Protein AF-A0A6P8V3B0-F1 (afdb_monomer)

Secondary structure (DSSP, 8-state):
--TTSTTTGGGGSS-SSTTTTHHHHHHHHHHHHTT---------------GGGHHHHH-S-HHHHHHHHHHTHHHH-----SS-PPPPHHHHHHHHHHHHHH---HHHHHHHHTS-HHHHHHHHHHHHHHIIIIIHHHH-----HHHHHHHHHHHHHHH--TTEEEE-----S--PPPTT-GGGTSEEEETTEEEE-EEE--TTSPPBTTEE-PPP-SS---HHHHHHHHHHHHHHHHHHHHHHHHHHH-GGGTS---S-HHHHHHHHHHHHHHHHHHHHTT----------------PPPPP--S--TTHHHHHHHHHHHHS---

Structure (mmCIF, N/CA/C/O backbone):
data_AF-A0A6P8V3B0-F1
#
_entry.id   AF-A0A6P8V3B0-F1
#
loop_
_atom_site.group_PDB
_atom_site.id
_atom_site.type_symbol
_atom_site.label_atom_id
_atom_site.label_alt_id
_atom_site.label_comp_id
_atom_site.label_asym_id
_atom_site.label_entity_id
_atom_site.label_seq_id
_atom_site.pdbx_PDB_ins_code
_atom_site.Cartn_x
_atom_site.Cartn_y
_atom_site.Cartn_z
_atom_site.occupancy
_atom_site.B_iso_or_equiv
_atom_site.auth_seq_id
_atom_site.auth_comp_id
_atom_site.auth_asym_id
_atom_site.auth_atom_id
_atom_site.pdbx_PDB_model_num
ATOM 1 N N . MET A 1 1 ? 4.784 -23.094 5.621 1.00 20.77 1 MET A N 1
ATOM 2 C CA . MET A 1 1 ? 5.936 -22.690 4.773 1.00 20.77 1 MET A CA 1
ATOM 3 C C . MET A 1 1 ? 5.490 -22.122 3.417 1.00 20.77 1 MET A C 1
ATOM 5 O O . MET A 1 1 ? 6.273 -22.098 2.476 1.00 20.77 1 MET A O 1
ATOM 9 N N . ALA A 1 2 ? 4.265 -21.593 3.332 1.00 19.84 2 ALA A N 1
ATOM 10 C CA . ALA A 1 2 ? 3.741 -20.847 2.180 1.00 19.84 2 ALA A CA 1
ATOM 11 C C . ALA A 1 2 ? 3.648 -19.332 2.499 1.00 19.84 2 ALA A C 1
ATOM 13 O O . ALA A 1 2 ? 3.030 -18.554 1.784 1.00 19.84 2 ALA A O 1
ATOM 14 N N . ASP A 1 3 ? 4.301 -18.902 3.584 1.00 21.23 3 ASP A N 1
ATOM 15 C CA . ASP A 1 3 ? 3.831 -17.808 4.445 1.00 21.23 3 ASP A CA 1
ATOM 16 C C . ASP A 1 3 ? 4.497 -16.440 4.211 1.00 21.23 3 ASP A C 1
ATOM 18 O O . ASP A 1 3 ? 4.443 -15.569 5.077 1.00 21.23 3 ASP A O 1
ATOM 22 N N . CYS A 1 4 ? 5.126 -16.216 3.055 1.00 22.64 4 CYS A N 1
ATOM 23 C CA . CYS A 1 4 ? 5.723 -14.909 2.726 1.00 22.64 4 CYS A CA 1
ATOM 24 C C . CYS A 1 4 ? 5.443 -14.421 1.296 1.00 22.64 4 CYS A C 1
ATOM 26 O O . CYS A 1 4 ? 5.689 -13.252 1.005 1.00 22.64 4 CYS A O 1
ATOM 28 N N . VAL A 1 5 ? 4.928 -15.276 0.407 1.00 24.30 5 VAL A N 1
ATOM 29 C CA . VAL A 1 5 ? 4.826 -14.967 -1.033 1.00 24.30 5 VAL A CA 1
ATOM 30 C C . VAL A 1 5 ? 3.534 -14.207 -1.372 1.00 24.30 5 VAL A C 1
ATOM 32 O O . VAL A 1 5 ? 3.525 -13.388 -2.286 1.00 24.30 5 VAL A O 1
ATOM 35 N N . GLU A 1 6 ? 2.467 -14.359 -0.583 1.00 26.34 6 GLU A N 1
ATOM 36 C CA . GLU A 1 6 ? 1.188 -13.674 -0.842 1.00 26.34 6 GLU A CA 1
ATOM 37 C C . GLU A 1 6 ? 1.162 -12.208 -0.382 1.00 26.34 6 GLU A C 1
ATOM 39 O O . GLU A 1 6 ? 0.469 -11.379 -0.969 1.00 26.34 6 GLU A O 1
ATOM 44 N N . ALA A 1 7 ? 1.979 -11.837 0.610 1.00 27.47 7 ALA A N 1
ATOM 45 C CA . ALA A 1 7 ? 2.012 -10.471 1.139 1.00 27.47 7 ALA A CA 1
ATOM 46 C C . ALA A 1 7 ? 2.677 -9.457 0.188 1.00 27.47 7 ALA A C 1
ATOM 48 O O . ALA A 1 7 ? 2.525 -8.248 0.375 1.00 27.47 7 ALA A O 1
ATOM 49 N N . LEU A 1 8 ? 3.401 -9.928 -0.834 1.00 33.81 8 LEU A N 1
ATOM 50 C CA . LEU A 1 8 ? 4.156 -9.073 -1.748 1.00 33.81 8 LEU A CA 1
ATOM 51 C C . LEU A 1 8 ? 3.459 -8.784 -3.078 1.00 33.81 8 LEU A C 1
ATOM 53 O O . LEU A 1 8 ? 3.738 -7.748 -3.682 1.00 33.81 8 LEU A O 1
ATOM 57 N N . LEU A 1 9 ? 2.479 -9.601 -3.484 1.00 35.12 9 LEU A N 1
ATOM 58 C CA . LEU A 1 9 ? 1.609 -9.247 -4.614 1.00 35.12 9 LEU A CA 1
ATOM 59 C C . LEU A 1 9 ? 0.643 -8.096 -4.287 1.00 35.12 9 LEU A C 1
ATOM 61 O O . LEU A 1 9 ? 0.068 -7.494 -5.191 1.00 35.12 9 LEU A O 1
ATOM 65 N N . VAL A 1 10 ? 0.543 -7.713 -3.010 1.00 38.91 10 VAL A N 1
ATOM 66 C CA . VAL A 1 10 ? -0.231 -6.554 -2.539 1.00 38.91 10 VAL A CA 1
ATOM 67 C C . VAL A 1 10 ? 0.231 -5.240 -3.192 1.00 38.91 10 VAL A C 1
ATOM 69 O O . VAL A 1 10 ? -0.544 -4.294 -3.255 1.00 38.91 10 VAL A O 1
ATOM 72 N N . LEU A 1 11 ? 1.448 -5.158 -3.742 1.00 42.34 11 LEU A N 1
ATOM 73 C CA . LEU A 1 11 ? 1.967 -3.937 -4.381 1.00 42.34 11 LEU A CA 1
ATOM 74 C C . LEU A 1 11 ? 1.469 -3.679 -5.803 1.00 42.34 11 LEU A C 1
ATOM 76 O O . LEU A 1 11 ? 1.500 -2.537 -6.255 1.00 42.34 11 LEU A O 1
ATOM 80 N N . VAL A 1 12 ? 0.942 -4.703 -6.470 1.00 39.75 12 VAL A N 1
ATOM 81 C CA . VAL A 1 12 ? 0.333 -4.573 -7.800 1.00 39.75 12 VAL A CA 1
ATOM 82 C C . VAL A 1 12 ? -1.074 -3.951 -7.701 1.00 39.75 12 VAL A C 1
ATOM 84 O O . VAL A 1 12 ? -1.591 -3.417 -8.671 1.00 39.75 12 VAL A O 1
ATOM 87 N N . LEU A 1 13 ? -1.679 -3.919 -6.509 1.00 37.41 13 LEU A N 1
ATOM 88 C CA . LEU A 1 13 ? -3.113 -3.657 -6.327 1.00 37.41 13 LEU A CA 1
ATOM 89 C C . LEU A 1 13 ? -3.478 -2.320 -5.675 1.00 37.41 13 LEU A C 1
ATOM 91 O O . LEU A 1 13 ? -4.656 -2.054 -5.441 1.00 37.41 13 LEU A O 1
ATOM 95 N N . LEU A 1 14 ? -2.502 -1.469 -5.355 1.00 38.22 14 LEU A N 1
ATOM 96 C CA . LEU A 1 14 ? -2.733 -0.342 -4.441 1.00 38.22 14 LEU A CA 1
ATOM 97 C C . LEU A 1 14 ? -3.379 0.917 -5.031 1.00 38.22 14 LEU A C 1
ATOM 99 O O . LEU A 1 14 ? -3.665 1.826 -4.261 1.00 38.22 14 LEU A O 1
ATOM 103 N N . CYS A 1 15 ? -3.671 1.022 -6.327 1.00 38.56 15 CYS A N 1
ATOM 104 C CA . CYS A 1 15 ? -4.213 2.282 -6.853 1.00 38.56 15 CYS A CA 1
ATOM 105 C C . CYS A 1 15 ? -5.357 2.058 -7.841 1.00 38.56 15 CYS A C 1
ATOM 107 O O . CYS A 1 15 ? -5.199 2.272 -9.037 1.00 38.56 15 CYS A O 1
ATOM 109 N N . ARG A 1 16 ? -6.544 1.695 -7.336 1.00 39.34 16 ARG A N 1
ATOM 110 C CA . ARG A 1 16 ? -7.775 1.680 -8.145 1.00 39.34 16 ARG A CA 1
ATOM 111 C C . ARG A 1 16 ? -8.170 3.083 -8.651 1.00 39.34 16 ARG A C 1
ATOM 113 O O . ARG A 1 16 ? -8.865 3.149 -9.650 1.00 39.34 16 ARG A O 1
ATOM 120 N N . ASN A 1 17 ? -7.702 4.172 -8.012 1.00 37.03 17 ASN A N 1
ATOM 121 C CA . ASN A 1 17 ? -8.125 5.554 -8.323 1.00 37.03 17 ASN A CA 1
ATOM 122 C C . ASN A 1 17 ? -7.027 6.647 -8.340 1.00 37.03 17 ASN A C 1
ATOM 124 O O . ASN A 1 17 ? -7.319 7.781 -8.699 1.00 37.03 17 ASN A O 1
ATOM 128 N N . GLU A 1 18 ? -5.766 6.379 -7.988 1.00 42.62 18 GLU A N 1
ATOM 129 C CA . GLU A 1 18 ? -4.762 7.464 -7.814 1.00 42.62 18 GLU A CA 1
ATOM 130 C C . GLU A 1 18 ? -3.973 7.831 -9.081 1.00 42.62 18 GLU A C 1
ATOM 132 O O . GLU A 1 18 ? -3.020 8.615 -9.067 1.00 42.62 18 GLU A O 1
ATOM 137 N N . MET A 1 19 ? -4.360 7.241 -10.197 1.00 38.69 19 MET A N 1
ATOM 138 C CA . MET A 1 19 ? -3.588 7.259 -11.424 1.00 38.69 19 MET A CA 1
ATOM 139 C C . MET A 1 19 ? -3.850 8.514 -12.287 1.00 38.69 19 MET A C 1
ATOM 141 O O . MET A 1 19 ? -2.956 8.957 -13.010 1.00 38.69 19 MET A O 1
ATOM 145 N N . GLU A 1 20 ? -5.007 9.173 -12.150 1.00 34.25 20 GLU A N 1
ATOM 146 C CA . GLU A 1 20 ? -5.391 10.309 -13.010 1.00 34.25 20 GLU A CA 1
ATOM 147 C C . GLU A 1 20 ? -4.941 11.704 -12.510 1.00 34.25 20 GLU A C 1
ATOM 149 O O . GLU A 1 20 ? -4.714 12.602 -13.329 1.00 34.25 20 GLU A O 1
ATOM 154 N N . GLU A 1 21 ? -4.733 11.912 -11.201 1.00 33.03 21 GLU A N 1
ATOM 155 C CA . GLU A 1 21 ? -4.396 13.243 -10.644 1.00 33.03 21 GLU A CA 1
ATOM 156 C C . GLU A 1 21 ? -2.895 13.472 -10.379 1.00 33.03 21 GLU A C 1
ATOM 158 O O . GLU A 1 21 ? -2.398 14.598 -10.493 1.00 33.03 21 GLU A O 1
ATOM 163 N N . MET A 1 22 ? -2.121 12.420 -10.102 1.00 33.19 22 MET A N 1
ATOM 164 C CA . MET A 1 22 ? -0.739 12.557 -9.609 1.00 33.19 22 MET A CA 1
ATOM 165 C C . MET A 1 22 ? 0.276 12.995 -10.677 1.00 33.19 22 MET A C 1
ATOM 167 O O . MET A 1 22 ? 1.366 13.476 -10.355 1.00 33.19 22 MET A O 1
ATOM 171 N N . GLY A 1 23 ? -0.075 12.884 -11.963 1.00 30.48 23 GLY A N 1
ATOM 172 C CA . GLY A 1 23 ? 0.797 13.290 -13.067 1.00 30.48 23 GLY A CA 1
ATOM 173 C C . GLY A 1 23 ? 1.006 14.796 -13.213 1.00 30.48 23 GLY A C 1
ATOM 174 O O . GLY A 1 23 ? 2.091 15.222 -13.606 1.00 30.48 23 GLY A O 1
ATOM 175 N N . ARG A 1 24 ? 0.006 15.609 -12.853 1.00 32.56 24 ARG A N 1
ATOM 176 C CA . ARG A 1 24 ? 0.051 17.067 -13.056 1.00 32.56 24 ARG A CA 1
ATOM 177 C C . ARG A 1 24 ? 0.776 17.803 -11.928 1.00 32.56 24 ARG A C 1
ATOM 179 O O . ARG A 1 24 ? 1.504 18.756 -12.193 1.00 32.56 24 ARG A O 1
ATOM 186 N N . LEU A 1 25 ? 0.640 17.323 -10.690 1.00 29.39 25 LEU A N 1
ATOM 187 C CA . LEU A 1 25 ? 1.270 17.925 -9.509 1.00 29.39 25 LEU A CA 1
ATOM 188 C C . LEU A 1 25 ? 2.783 17.665 -9.441 1.00 29.39 25 LEU A C 1
ATOM 190 O O . LEU A 1 25 ? 3.537 18.553 -9.046 1.00 29.39 25 LEU A O 1
ATOM 194 N N . TYR A 1 26 ? 3.257 16.495 -9.881 1.00 33.03 26 TYR A N 1
ATOM 195 C CA . TYR A 1 26 ? 4.683 16.156 -9.808 1.00 33.03 26 TYR A CA 1
ATOM 196 C C . TYR A 1 26 ? 5.550 16.993 -10.762 1.00 33.03 26 TYR A C 1
ATOM 198 O O . TYR A 1 26 ? 6.590 17.489 -10.344 1.00 33.03 26 TYR A O 1
ATOM 206 N N . TYR A 1 27 ? 5.116 17.252 -12.003 1.00 30.36 27 TYR A N 1
ATOM 207 C CA . TYR A 1 27 ? 5.906 18.070 -12.942 1.00 30.36 27 TYR A CA 1
ATOM 208 C C . TYR A 1 27 ? 6.032 19.537 -12.480 1.00 30.36 27 TYR A C 1
ATOM 210 O O . TYR A 1 27 ? 7.060 20.187 -12.691 1.00 30.36 27 TYR A O 1
ATOM 218 N N . GLN A 1 28 ? 5.013 20.041 -11.774 1.00 29.50 28 GLN A N 1
ATOM 219 C CA . GLN A 1 28 ? 4.997 21.390 -11.201 1.00 29.50 28 GLN A CA 1
ATOM 220 C C . GLN A 1 28 ? 5.818 21.508 -9.904 1.00 29.50 28 GLN A C 1
ATOM 222 O O . GLN A 1 28 ? 6.394 22.564 -9.643 1.00 29.50 28 GLN A O 1
ATOM 227 N N . LEU A 1 29 ? 5.907 20.440 -9.101 1.00 27.95 29 LEU A N 1
ATOM 228 C CA . LEU A 1 29 ? 6.667 20.424 -7.845 1.00 27.95 29 LEU A CA 1
ATOM 229 C C . LEU A 1 29 ? 8.149 20.069 -8.056 1.00 27.95 29 LEU A C 1
ATOM 231 O O . LEU A 1 29 ? 9.019 20.715 -7.472 1.00 27.95 29 LEU A O 1
ATOM 235 N N . TYR A 1 30 ? 8.464 19.110 -8.931 1.00 28.14 30 TYR A N 1
ATOM 236 C CA . TYR A 1 30 ? 9.839 18.644 -9.158 1.00 28.14 30 TYR A CA 1
ATOM 237 C C . TYR A 1 30 ? 10.726 19.720 -9.807 1.00 28.14 30 TYR A C 1
ATOM 239 O O . TYR A 1 30 ? 11.889 19.870 -9.443 1.00 28.14 30 TYR A O 1
ATOM 247 N N . SER A 1 31 ? 10.148 20.564 -10.670 1.00 27.67 31 SER A N 1
ATOM 248 C CA . SER A 1 31 ? 10.848 21.701 -11.291 1.00 27.67 31 SER A CA 1
ATOM 249 C C . SER A 1 31 ? 11.225 22.814 -10.295 1.00 27.67 31 SER A C 1
ATOM 251 O O . SER A 1 31 ? 12.051 23.666 -10.611 1.00 27.67 31 SER A O 1
ATOM 253 N N . ARG A 1 32 ? 10.635 22.831 -9.088 1.00 29.00 32 ARG A N 1
ATOM 254 C CA . ARG A 1 32 ? 10.811 23.906 -8.091 1.00 29.00 32 ARG A CA 1
ATOM 255 C C . ARG A 1 32 ? 11.733 23.530 -6.924 1.00 29.00 32 ARG A C 1
ATOM 257 O O . ARG A 1 32 ? 12.305 24.424 -6.308 1.00 29.00 32 ARG A O 1
ATOM 264 N N . TYR A 1 33 ? 11.898 22.237 -6.625 1.00 27.09 33 TYR A N 1
ATOM 265 C CA . TYR A 1 33 ? 12.615 21.755 -5.430 1.00 27.09 33 TYR A CA 1
ATOM 266 C C . TYR A 1 33 ? 14.122 21.502 -5.618 1.00 27.09 33 TYR A C 1
ATOM 268 O O . TYR A 1 33 ? 14.843 21.428 -4.628 1.00 27.09 33 TYR A O 1
ATOM 276 N N . MET A 1 34 ? 14.632 21.448 -6.852 1.00 26.92 34 MET A N 1
ATOM 277 C CA . MET A 1 34 ? 16.069 21.254 -7.126 1.00 26.92 34 MET A CA 1
ATOM 278 C C . MET A 1 34 ? 16.941 22.509 -6.910 1.00 26.92 34 MET A C 1
ATOM 280 O O . MET A 1 34 ? 18.143 22.450 -7.144 1.00 26.92 34 MET A O 1
ATOM 284 N N . LEU A 1 35 ? 16.381 23.645 -6.465 1.00 27.28 35 LEU A N 1
ATOM 285 C CA . LEU A 1 35 ? 17.122 24.915 -6.428 1.00 27.28 35 LEU A CA 1
ATOM 286 C C . LEU A 1 35 ? 17.457 25.502 -5.059 1.00 27.28 35 LEU A C 1
ATOM 288 O O . LEU A 1 35 ? 18.191 26.478 -5.048 1.00 27.28 35 LEU A O 1
ATOM 292 N N . ASN A 1 36 ? 17.018 24.963 -3.917 1.00 23.81 36 ASN A N 1
ATOM 293 C CA . ASN A 1 36 ? 17.474 25.501 -2.625 1.00 23.81 36 ASN A CA 1
ATOM 294 C C . ASN A 1 36 ? 17.387 24.478 -1.487 1.00 23.81 36 ASN A C 1
ATOM 296 O O . ASN A 1 36 ? 16.348 24.309 -0.852 1.00 23.81 36 ASN A O 1
ATOM 300 N N . SER A 1 37 ? 18.516 23.834 -1.179 1.00 26.44 37 SER A N 1
ATOM 301 C CA . SER A 1 37 ? 18.705 23.141 0.096 1.00 26.44 37 SER A CA 1
ATOM 302 C C . SER A 1 37 ? 19.000 24.165 1.196 1.00 26.44 37 SER A C 1
ATOM 304 O O . SER A 1 37 ? 19.961 24.923 1.047 1.00 26.44 37 SER A O 1
ATOM 306 N N . LYS A 1 38 ? 18.212 24.160 2.281 1.00 28.73 38 LYS A N 1
ATOM 307 C CA . LYS A 1 38 ? 18.578 24.474 3.685 1.00 28.73 38 LYS A CA 1
ATOM 308 C C . LYS A 1 38 ? 17.316 24.857 4.473 1.00 28.73 38 LYS A C 1
ATOM 310 O O . LYS A 1 38 ? 16.741 25.899 4.190 1.00 28.73 38 LYS A O 1
ATOM 315 N N . LEU A 1 39 ? 16.946 24.073 5.495 1.00 25.66 39 LEU A N 1
ATOM 316 C CA . LEU A 1 39 ? 16.802 24.514 6.901 1.00 25.66 39 LEU A CA 1
ATOM 317 C C . LEU A 1 39 ? 16.048 23.498 7.778 1.00 25.66 39 LEU A C 1
ATOM 319 O O . LEU A 1 39 ? 15.174 22.769 7.327 1.00 25.66 39 LEU A O 1
ATOM 323 N N . LEU A 1 40 ? 16.466 23.488 9.044 1.00 24.72 40 LEU A N 1
ATOM 324 C CA . LEU A 1 40 ? 16.205 22.535 10.120 1.00 24.72 40 LEU A CA 1
ATOM 325 C C . LEU A 1 40 ? 14.978 22.913 10.982 1.00 24.72 40 LEU A C 1
ATOM 327 O O . LEU A 1 40 ? 14.785 24.084 11.291 1.00 24.72 40 LEU A O 1
ATOM 331 N N . TYR A 1 41 ? 14.238 21.886 11.420 1.00 23.61 41 TYR A N 1
ATOM 332 C CA . TYR A 1 41 ? 13.655 21.616 12.753 1.00 23.61 41 TYR A CA 1
ATOM 333 C C . TYR A 1 41 ? 13.195 22.764 13.689 1.00 23.61 41 TYR A C 1
ATOM 335 O O . TYR A 1 41 ? 13.985 23.616 14.091 1.00 23.61 41 TYR A O 1
ATOM 343 N N . ASN A 1 42 ? 11.969 22.657 14.243 1.00 24.73 42 ASN A N 1
ATOM 344 C CA . ASN A 1 42 ? 11.635 23.200 15.578 1.00 24.73 42 ASN A CA 1
ATOM 345 C C . ASN A 1 42 ? 10.396 22.518 16.225 1.00 24.73 42 ASN A C 1
ATOM 347 O O . ASN A 1 42 ? 9.338 22.461 15.591 1.00 24.73 42 ASN A O 1
ATOM 351 N N . PRO A 1 43 ? 10.459 22.045 17.491 1.00 32.84 43 PRO A N 1
ATOM 352 C CA . PRO A 1 43 ? 9.354 21.388 18.176 1.00 32.84 43 PRO A CA 1
ATOM 353 C C . PRO A 1 43 ? 8.679 22.313 19.200 1.00 32.84 43 PRO A C 1
ATOM 355 O O . PRO A 1 43 ? 9.344 22.887 20.058 1.00 32.84 43 PRO A O 1
ATOM 358 N N . LYS A 1 44 ? 7.342 22.371 19.193 1.00 25.25 44 LYS A N 1
ATOM 359 C CA . LYS A 1 44 ? 6.480 22.613 20.372 1.00 25.25 44 LYS A CA 1
ATOM 360 C C . LYS A 1 44 ? 5.014 22.557 19.940 1.00 25.25 44 LYS A C 1
ATOM 362 O O . LYS A 1 44 ? 4.636 23.217 18.987 1.00 25.25 44 LYS A O 1
ATOM 367 N N . HIS A 1 45 ? 4.199 21.764 20.643 1.00 28.42 45 HIS A N 1
ATOM 368 C CA . HIS A 1 45 ? 2.929 22.192 21.258 1.00 28.42 45 HIS A CA 1
ATOM 369 C C . HIS A 1 45 ? 2.053 20.995 21.673 1.00 28.42 45 HIS A C 1
ATOM 371 O O . HIS A 1 45 ? 1.275 20.436 20.900 1.00 28.42 45 HIS A O 1
ATOM 377 N N . GLN A 1 46 ? 2.110 20.667 22.967 1.00 31.05 46 GLN A N 1
ATOM 378 C CA . GLN A 1 46 ? 1.009 20.029 23.691 1.00 31.05 46 GLN A CA 1
ATOM 379 C C . GLN A 1 46 ? -0.089 21.067 23.992 1.00 31.05 46 GLN A C 1
ATOM 381 O O . GLN A 1 46 ? 0.225 22.147 24.486 1.00 31.05 46 GLN A O 1
ATOM 386 N N . ARG A 1 47 ? -1.368 20.703 23.765 1.00 25.78 47 ARG A N 1
ATOM 387 C CA . ARG A 1 47 ? -2.541 20.850 24.680 1.00 25.78 47 ARG A CA 1
ATOM 388 C C . ARG A 1 47 ? -3.908 20.915 23.955 1.00 25.78 47 ARG A C 1
ATOM 390 O O . ARG A 1 47 ? -4.038 21.454 22.857 1.00 25.78 47 ARG A O 1
ATOM 397 N N . ARG A 1 48 ? -4.913 20.350 24.651 1.00 25.44 48 ARG A N 1
ATOM 398 C CA . ARG A 1 48 ? -6.398 20.454 24.590 1.00 25.44 48 ARG A CA 1
ATOM 399 C C . ARG A 1 48 ? -7.198 19.903 23.386 1.00 25.44 48 ARG A C 1
ATOM 401 O O . ARG A 1 48 ? -7.102 20.372 22.258 1.00 25.44 48 ARG A O 1
ATOM 408 N N . PHE A 1 49 ? -8.046 18.911 23.680 1.00 30.56 49 PHE A N 1
ATOM 409 C CA . PHE A 1 49 ? -8.851 18.098 22.759 1.00 30.56 49 PHE A CA 1
ATOM 410 C C . PHE A 1 49 ? -10.172 18.805 22.373 1.00 30.56 49 PHE A C 1
ATOM 412 O O . PHE A 1 49 ? -11.008 19.074 23.230 1.00 30.56 49 PHE A O 1
ATOM 419 N N . ARG A 1 50 ? -10.367 19.097 21.079 1.00 23.92 50 ARG A N 1
ATOM 420 C CA . ARG A 1 50 ? -11.646 19.515 20.466 1.00 23.92 50 ARG A CA 1
ATOM 421 C C . ARG A 1 50 ? -11.845 18.759 19.148 1.00 23.92 50 ARG A C 1
ATOM 423 O O . ARG A 1 50 ? -10.881 18.480 18.435 1.00 23.92 50 ARG A O 1
ATOM 430 N N . PHE A 1 51 ? -13.104 18.472 18.826 1.00 31.11 51 PHE A N 1
ATOM 431 C CA . PHE A 1 51 ? -13.597 17.604 17.743 1.00 31.11 51 PHE A CA 1
ATOM 432 C C . PHE A 1 51 ? -12.995 17.867 16.339 1.00 31.11 51 PHE A C 1
ATOM 434 O O . PHE A 1 51 ? -12.840 16.930 15.561 1.00 31.11 51 PHE A O 1
ATOM 441 N N . ARG A 1 52 ? -12.530 19.093 16.038 1.00 25.08 52 ARG A N 1
ATOM 442 C CA . ARG A 1 52 ? -11.806 19.439 14.789 1.00 25.08 52 ARG A CA 1
ATOM 443 C C . ARG A 1 52 ? -10.425 18.760 14.636 1.00 25.08 52 ARG A C 1
ATOM 445 O O . ARG A 1 52 ? -9.862 18.795 13.551 1.00 25.08 52 ARG A O 1
ATOM 452 N N . ARG A 1 53 ? -9.878 18.107 15.676 1.00 32.56 53 ARG A N 1
ATOM 453 C CA . ARG A 1 53 ? -8.586 17.378 15.633 1.00 32.56 53 ARG A CA 1
ATOM 454 C C . ARG A 1 53 ? -8.679 15.905 15.196 1.00 32.56 53 ARG A C 1
ATOM 456 O O . ARG A 1 53 ? -7.646 15.244 15.130 1.00 32.56 53 ARG A O 1
ATOM 463 N N . ARG A 1 54 ? -9.875 15.376 14.891 1.00 37.72 54 ARG A N 1
ATOM 464 C CA . ARG A 1 54 ? -10.070 13.947 14.557 1.00 37.72 54 ARG A CA 1
ATOM 465 C C . ARG A 1 54 ? -9.249 13.505 13.330 1.00 37.72 54 ARG A C 1
ATOM 467 O O . ARG A 1 54 ? -8.540 12.510 13.427 1.00 37.72 54 ARG A O 1
ATOM 474 N N . LYS A 1 55 ? -9.226 14.294 12.246 1.00 45.16 55 LYS A N 1
ATOM 475 C CA . LYS A 1 55 ? -8.435 13.961 11.043 1.00 45.16 55 LYS A CA 1
ATOM 476 C C . LYS A 1 55 ? -6.916 13.978 11.305 1.00 45.16 55 LYS A C 1
ATOM 478 O O . LYS A 1 55 ? -6.215 13.107 10.809 1.00 45.16 55 LYS A O 1
ATOM 483 N N . LYS A 1 56 ? -6.409 14.875 12.171 1.00 53.12 56 LYS A N 1
ATOM 484 C CA . LYS A 1 56 ? -4.960 14.976 12.467 1.00 53.12 56 LYS A CA 1
ATOM 485 C C . LYS A 1 56 ? -4.373 13.731 13.147 1.00 53.12 56 LYS A C 1
ATOM 487 O O . LYS A 1 56 ? -3.237 13.377 12.857 1.00 53.12 56 LYS A O 1
ATOM 492 N N . ASN A 1 57 ? -5.126 13.074 14.034 1.00 62.09 57 ASN A N 1
ATOM 493 C CA . ASN A 1 57 ? -4.582 11.974 14.845 1.00 62.09 57 ASN A CA 1
ATOM 494 C C . ASN A 1 57 ? -5.033 10.582 14.394 1.00 62.09 57 ASN A C 1
ATOM 496 O O . ASN A 1 57 ? -4.254 9.643 14.505 1.00 62.09 57 ASN A O 1
ATOM 500 N N . PHE A 1 58 ? -6.267 10.442 13.892 1.00 68.00 58 PHE A N 1
ATOM 501 C CA . PHE A 1 58 ? -6.758 9.161 13.367 1.00 68.00 58 PHE A CA 1
ATOM 502 C C . PHE A 1 58 ? -6.374 8.947 11.904 1.00 68.00 58 PHE A C 1
ATOM 504 O O . PHE A 1 58 ? -6.370 7.809 11.455 1.00 68.00 58 PHE A O 1
ATOM 511 N N . ARG A 1 59 ? -6.044 10.034 11.184 1.00 77.75 59 ARG A N 1
ATOM 512 C CA . ARG A 1 59 ? -5.597 10.025 9.781 1.00 77.75 59 ARG A CA 1
ATOM 513 C C . ARG A 1 59 ? -6.575 9.364 8.808 1.00 77.75 59 ARG A C 1
ATOM 515 O O . ARG A 1 59 ? -6.192 8.986 7.710 1.00 77.75 59 ARG A O 1
ATOM 522 N N . VAL A 1 60 ? -7.834 9.307 9.235 1.00 84.75 60 VAL A N 1
ATOM 523 C CA . VAL A 1 60 ? -9.003 8.912 8.459 1.00 84.75 60 VAL A CA 1
ATOM 524 C C . VAL A 1 60 ? -10.109 9.954 8.641 1.00 84.75 60 VAL A C 1
ATOM 526 O O . VAL A 1 60 ? -10.220 10.591 9.702 1.00 84.75 60 VAL A O 1
ATOM 529 N N . SER A 1 61 ? -10.940 10.134 7.622 1.00 87.06 61 SER A N 1
ATOM 530 C CA . SER A 1 61 ? -12.137 10.965 7.651 1.00 87.06 61 SER A CA 1
ATOM 531 C C . SER A 1 61 ? -13.192 10.363 8.582 1.00 87.06 61 SER A C 1
ATOM 533 O O . SER A 1 61 ? -13.147 9.190 8.958 1.00 87.06 61 SER A O 1
ATOM 535 N N . ARG A 1 62 ? -14.189 11.170 8.962 1.00 84.81 62 ARG A N 1
ATOM 536 C CA . ARG A 1 62 ? -15.326 10.663 9.741 1.00 84.81 62 ARG A CA 1
ATOM 537 C C . ARG A 1 62 ? -16.117 9.607 8.960 1.00 84.81 62 ARG A C 1
ATOM 539 O O . ARG A 1 62 ? -16.537 8.631 9.565 1.00 84.81 62 ARG A O 1
ATOM 546 N N . GLN A 1 63 ? -16.282 9.799 7.653 1.00 91.12 63 GLN A N 1
ATOM 547 C CA . GLN A 1 63 ? -16.994 8.868 6.780 1.00 91.12 63 GLN A CA 1
ATOM 548 C C . GLN A 1 63 ? -16.290 7.510 6.734 1.00 91.12 63 GLN A C 1
ATOM 550 O O . GLN A 1 63 ? -16.913 6.497 7.035 1.00 91.12 63 GLN A O 1
ATOM 555 N N . SER A 1 64 ? -14.980 7.494 6.467 1.00 91.06 64 SER A N 1
ATOM 556 C CA . SER A 1 64 ? -14.181 6.263 6.470 1.00 91.06 64 SER A CA 1
ATOM 557 C C . SER A 1 64 ? -14.176 5.602 7.844 1.00 91.06 64 SER A C 1
ATOM 559 O O . SER A 1 64 ? -14.343 4.393 7.946 1.00 91.06 64 SER A O 1
ATOM 561 N N . PHE A 1 65 ? -14.069 6.388 8.919 1.00 90.44 65 PHE A N 1
ATOM 562 C CA . PHE A 1 65 ? -14.149 5.866 10.282 1.00 90.44 65 PHE A CA 1
ATOM 563 C C . PHE A 1 65 ? -15.491 5.184 10.583 1.00 90.44 65 PHE A C 1
ATOM 565 O O . PHE A 1 65 ? -15.507 4.090 11.146 1.00 90.44 65 PHE A O 1
ATOM 572 N N . ASP A 1 66 ? -16.611 5.827 10.242 1.00 90.31 66 ASP A N 1
ATOM 573 C CA . ASP A 1 66 ? -17.944 5.276 10.485 1.00 90.31 66 ASP A CA 1
ATOM 574 C C . ASP A 1 66 ? -18.189 4.028 9.610 1.00 90.31 66 ASP A C 1
ATOM 576 O O . ASP A 1 66 ? -18.708 3.039 10.126 1.00 90.31 66 ASP A O 1
ATOM 580 N N . TYR A 1 67 ? -17.720 4.018 8.354 1.00 94.88 67 TYR A N 1
ATOM 581 C CA . TYR A 1 67 ? -17.718 2.830 7.488 1.00 94.88 67 TYR A CA 1
ATOM 582 C C . TYR A 1 67 ? -16.954 1.659 8.119 1.00 94.88 67 TYR A C 1
ATOM 584 O O . TYR A 1 67 ? -17.534 0.595 8.325 1.00 94.88 67 TYR A O 1
ATOM 592 N N . ILE A 1 68 ? -15.692 1.875 8.515 1.00 93.94 68 ILE A N 1
ATOM 593 C CA . ILE A 1 68 ? -14.855 0.848 9.156 1.00 93.94 68 ILE A CA 1
ATOM 594 C C . ILE A 1 68 ? -15.554 0.296 10.402 1.00 93.94 68 ILE A C 1
ATOM 596 O O . ILE A 1 68 ? -15.639 -0.916 10.577 1.00 93.94 68 ILE A O 1
ATOM 600 N N . CYS A 1 69 ? -16.090 1.175 11.259 1.00 91.81 69 CYS A N 1
ATOM 601 C CA . CYS A 1 69 ? -16.794 0.765 12.474 1.00 91.81 69 CYS A CA 1
ATOM 602 C C . CYS A 1 69 ? -18.005 -0.125 12.186 1.00 91.81 69 CYS A C 1
ATOM 604 O O . CYS A 1 69 ? -18.268 -1.033 12.974 1.00 91.81 69 CYS A O 1
ATOM 606 N N . ASN A 1 70 ? -18.749 0.156 11.116 1.00 94.38 70 ASN A N 1
ATOM 607 C CA . ASN A 1 70 ? -19.926 -0.619 10.742 1.00 94.38 70 ASN A CA 1
ATOM 608 C C . ASN A 1 70 ? -19.526 -2.003 10.223 1.00 94.38 70 ASN A C 1
ATOM 610 O O . ASN A 1 70 ? -20.077 -2.993 10.699 1.00 94.38 70 ASN A O 1
ATOM 614 N N . GLN A 1 71 ? -18.523 -2.076 9.342 1.00 94.50 71 GLN A N 1
ATOM 615 C CA . GLN A 1 71 ? -18.043 -3.339 8.772 1.00 94.50 71 GLN A CA 1
ATOM 616 C C . GLN A 1 71 ? -17.533 -4.302 9.854 1.00 94.50 71 GLN A C 1
ATOM 618 O O . GLN A 1 71 ? -17.974 -5.442 9.939 1.00 94.50 71 GLN A O 1
ATOM 623 N N . VAL A 1 72 ? -16.675 -3.832 10.765 1.00 93.81 72 VAL A N 1
ATOM 624 C CA . VAL A 1 72 ? -16.075 -4.705 11.796 1.00 93.81 72 VAL A CA 1
ATOM 625 C C . VAL A 1 72 ? -16.986 -4.951 13.005 1.00 93.81 72 VAL A C 1
ATOM 627 O O . VAL A 1 72 ? -16.599 -5.656 13.938 1.00 93.81 72 VAL A O 1
ATOM 630 N N . SER A 1 73 ? -18.184 -4.356 13.042 1.00 90.81 73 SER A N 1
ATOM 631 C CA . SER A 1 73 ? -19.058 -4.388 14.225 1.00 90.81 73 SER A CA 1
ATOM 632 C C . SER A 1 73 ? -19.501 -5.793 14.629 1.00 90.81 73 SER A C 1
ATOM 634 O O . SER A 1 73 ? -19.582 -6.064 15.828 1.00 90.81 73 SER A O 1
ATOM 636 N N . GLY A 1 74 ? -19.728 -6.683 13.658 1.00 88.38 74 GLY A N 1
ATOM 637 C CA . GLY A 1 74 ? -20.132 -8.068 13.907 1.00 88.38 74 GLY A CA 1
ATOM 638 C C . GLY A 1 74 ? -19.057 -8.894 14.617 1.00 88.38 74 GLY A C 1
ATOM 639 O O . GLY A 1 74 ? -19.384 -9.702 15.481 1.00 88.38 74 GLY A O 1
ATOM 640 N N . VAL A 1 75 ? -17.781 -8.634 14.316 1.00 88.56 75 VAL A N 1
ATOM 641 C CA . VAL A 1 75 ? -16.636 -9.383 14.864 1.00 88.56 75 VAL A CA 1
ATOM 642 C C . VAL A 1 75 ? -16.111 -8.744 16.153 1.00 88.56 75 VAL A C 1
ATOM 644 O O . VAL A 1 75 ? -15.798 -9.422 17.129 1.00 88.56 75 VAL A O 1
ATOM 647 N N . MET A 1 76 ? -16.036 -7.411 16.198 1.00 85.88 76 MET A N 1
ATOM 648 C CA . MET A 1 76 ? -15.470 -6.679 17.337 1.00 85.88 76 MET A CA 1
ATOM 649 C C . MET A 1 76 ? -16.476 -6.347 18.445 1.00 85.88 76 MET A C 1
ATOM 651 O O . MET A 1 76 ? -16.075 -5.911 19.535 1.00 85.88 76 MET A O 1
ATOM 655 N N . GLY A 1 77 ? -17.772 -6.504 18.174 1.00 78.19 77 GLY A N 1
ATOM 656 C CA . GLY A 1 77 ? -18.840 -6.228 19.123 1.00 78.19 77 GLY A CA 1
ATOM 657 C C . GLY A 1 77 ? -18.675 -7.033 20.412 1.00 78.19 77 GLY A C 1
ATOM 658 O O . GLY A 1 77 ? -18.462 -8.242 20.398 1.00 78.19 77 GLY A O 1
ATOM 659 N N . ARG A 1 78 ? -18.785 -6.362 21.561 1.00 79.81 78 ARG A N 1
ATOM 660 C CA . ARG A 1 78 ? -18.876 -7.016 22.874 1.00 79.81 78 ARG A CA 1
ATOM 661 C C . ARG A 1 78 ? -20.226 -6.685 23.503 1.00 79.81 78 ARG A C 1
ATOM 663 O O . ARG A 1 78 ? -20.846 -5.693 23.132 1.00 79.81 78 ARG A O 1
ATOM 670 N N . ARG A 1 79 ? -20.672 -7.529 24.435 1.00 77.50 79 ARG A N 1
ATOM 671 C CA . ARG A 1 79 ? -21.927 -7.349 25.175 1.00 77.50 79 ARG A CA 1
ATOM 672 C C . ARG A 1 79 ? -21.647 -6.815 26.570 1.00 77.50 79 ARG A C 1
ATOM 674 O O . ARG A 1 79 ? -20.601 -7.112 27.152 1.00 77.50 79 ARG A O 1
ATOM 681 N N . ASP A 1 80 ? -22.589 -6.038 27.083 1.00 79.81 80 ASP A N 1
ATOM 682 C CA . ASP A 1 80 ? -22.566 -5.602 28.470 1.00 79.81 80 ASP A CA 1
ATOM 683 C C . ASP A 1 80 ? -22.753 -6.796 29.407 1.00 79.81 80 ASP A C 1
ATOM 685 O O . ASP A 1 80 ? -23.384 -7.798 29.067 1.00 79.81 80 ASP A O 1
ATOM 689 N N . THR A 1 81 ? -22.174 -6.682 30.596 1.00 79.50 81 THR A N 1
ATOM 690 C CA . THR A 1 81 ? -22.352 -7.648 31.681 1.00 79.50 81 THR A CA 1
ATOM 691 C C . THR A 1 81 ? -22.984 -6.944 32.871 1.00 79.50 81 THR A C 1
ATOM 693 O O . THR A 1 81 ? -22.857 -5.726 33.002 1.00 79.50 81 THR A O 1
ATOM 696 N N . ASN A 1 82 ? -23.575 -7.708 33.790 1.00 74.19 82 ASN A N 1
ATOM 697 C CA . ASN A 1 82 ? -24.173 -7.159 35.013 1.00 74.19 82 ASN A CA 1
ATOM 698 C C . ASN A 1 82 ? -23.176 -6.374 35.889 1.00 74.19 82 ASN A C 1
ATOM 700 O O . ASN A 1 82 ? -23.593 -5.545 36.688 1.00 74.19 82 ASN A O 1
ATOM 704 N N . TYR A 1 83 ? -21.867 -6.608 35.736 1.00 71.25 83 TYR A N 1
ATOM 705 C CA . TYR A 1 83 ? -20.823 -5.954 36.533 1.00 71.25 83 TYR A CA 1
ATOM 706 C C . TYR A 1 83 ? -20.155 -4.771 35.827 1.00 71.25 83 TYR A C 1
ATOM 708 O O . TYR A 1 83 ? -19.612 -3.884 36.485 1.00 71.25 83 TYR A O 1
ATOM 716 N N . ARG A 1 84 ? -20.124 -4.762 34.489 1.00 71.50 84 ARG A N 1
ATOM 717 C CA . ARG A 1 84 ? -19.374 -3.764 33.722 1.00 71.50 84 ARG A CA 1
ATOM 718 C C . ARG A 1 84 ? -19.938 -3.587 32.316 1.00 71.50 84 ARG A C 1
ATOM 720 O O . ARG A 1 84 ? -20.078 -4.559 31.570 1.00 71.50 84 ARG A O 1
ATOM 727 N N . LEU A 1 85 ? -20.137 -2.322 31.942 1.00 71.19 85 LEU A N 1
ATOM 728 C CA . LEU A 1 85 ? -20.407 -1.913 30.564 1.00 71.19 85 LEU A CA 1
ATOM 729 C C . LEU A 1 85 ? -19.193 -2.195 29.676 1.00 71.19 85 LEU A C 1
ATOM 731 O O . LEU A 1 85 ? -18.048 -1.868 30.021 1.00 71.19 85 LEU A O 1
ATOM 735 N N . CYS A 1 86 ? -19.438 -2.793 28.517 1.00 80.44 86 CYS A N 1
ATOM 736 C CA . CYS A 1 86 ? -18.395 -3.065 27.551 1.00 80.44 86 CYS A CA 1
ATOM 737 C C . CYS A 1 86 ? -17.884 -1.763 26.918 1.00 80.44 86 CYS A C 1
ATOM 739 O O . CYS A 1 86 ? -18.533 -0.717 26.915 1.00 80.44 86 CYS A O 1
ATOM 741 N N . ILE A 1 87 ? -16.668 -1.807 26.375 1.00 81.00 87 ILE A N 1
ATOM 742 C CA . ILE A 1 87 ? -16.140 -0.674 25.614 1.00 81.00 87 ILE A CA 1
ATOM 743 C C . ILE A 1 87 ? -16.887 -0.624 24.277 1.00 81.00 87 ILE A C 1
ATOM 745 O O . ILE A 1 87 ? -16.787 -1.599 23.525 1.00 81.00 87 ILE A O 1
ATOM 749 N N . PRO A 1 88 ? -17.557 0.497 23.937 1.00 84.81 88 PRO A N 1
ATOM 750 C CA . PRO A 1 88 ? -18.306 0.605 22.691 1.00 84.81 88 PRO A CA 1
ATOM 751 C C . PRO A 1 88 ? -17.429 0.312 21.476 1.00 84.81 88 PRO A C 1
ATOM 753 O O . PRO A 1 88 ? -16.271 0.744 21.438 1.00 84.81 88 PRO A O 1
ATOM 756 N N . ASN A 1 89 ? -17.987 -0.339 20.451 1.00 85.81 89 ASN A N 1
ATOM 757 C CA . ASN A 1 89 ? -17.231 -0.749 19.263 1.00 85.81 89 ASN A CA 1
ATOM 758 C C . ASN A 1 89 ? -16.443 0.417 18.635 1.00 85.81 89 ASN A C 1
ATOM 760 O O . ASN A 1 89 ? -15.234 0.325 18.433 1.00 85.81 89 ASN A O 1
ATOM 764 N N . LYS A 1 90 ? -17.088 1.582 18.471 1.00 87.38 90 LYS A N 1
ATOM 765 C CA . LYS A 1 90 ? -16.427 2.797 17.961 1.00 87.38 90 LYS A CA 1
ATOM 766 C C . LYS A 1 90 ? -15.213 3.219 18.799 1.00 87.38 90 LYS A C 1
ATOM 768 O O . LYS A 1 90 ? -14.240 3.728 18.251 1.00 87.38 90 LYS A O 1
ATOM 773 N N . LYS A 1 91 ? -15.233 3.018 20.123 1.00 87.44 91 LYS A N 1
ATOM 774 C CA . LYS A 1 91 ? -14.085 3.319 20.994 1.00 87.44 91 LYS A CA 1
ATOM 775 C C . LYS A 1 91 ? -12.963 2.291 20.810 1.00 87.44 91 LYS A C 1
ATOM 777 O O . LYS A 1 91 ? -11.808 2.701 20.776 1.00 87.44 91 LYS A O 1
ATOM 782 N N . ARG A 1 92 ? -13.279 1.000 20.634 1.00 91.44 92 ARG A N 1
ATOM 783 C CA . ARG A 1 92 ? -12.285 -0.052 20.329 1.00 91.44 92 ARG A CA 1
ATOM 784 C C . ARG A 1 92 ? -11.566 0.229 19.006 1.00 91.44 92 ARG A C 1
ATOM 786 O O . ARG A 1 92 ? -10.340 0.286 18.983 1.00 91.44 92 ARG A O 1
ATOM 793 N N . VAL A 1 93 ? -12.331 0.507 17.947 1.00 91.81 93 VAL A N 1
ATOM 794 C CA . VAL A 1 93 ? -11.802 0.869 16.620 1.00 91.81 93 VAL A CA 1
ATOM 795 C C . VAL A 1 93 ? -10.958 2.141 16.696 1.00 91.81 93 VAL A C 1
ATOM 797 O O . VAL A 1 93 ? -9.862 2.192 16.147 1.00 91.81 93 VAL A O 1
ATOM 800 N N . ALA A 1 94 ? -11.406 3.158 17.440 1.00 91.31 94 ALA A N 1
ATOM 801 C CA . ALA A 1 94 ? -10.620 4.373 17.647 1.00 91.31 94 ALA A CA 1
ATOM 802 C C . ALA A 1 94 ? -9.265 4.088 18.322 1.00 91.31 94 ALA A C 1
ATOM 804 O O . ALA A 1 94 ? -8.244 4.616 17.890 1.00 91.31 94 ALA A O 1
ATOM 805 N N . ILE A 1 95 ? -9.228 3.241 19.352 1.00 88.38 95 ILE A N 1
ATOM 806 C CA . ILE A 1 95 ? -7.976 2.859 20.018 1.00 88.38 95 ILE A CA 1
ATOM 807 C C . ILE A 1 95 ? -7.006 2.201 19.023 1.00 88.38 95 ILE A C 1
ATOM 809 O O . ILE A 1 95 ? -5.834 2.583 18.965 1.00 88.38 95 ILE A O 1
ATOM 813 N N . ALA A 1 96 ? -7.497 1.258 18.216 1.00 94.88 96 ALA A N 1
ATOM 814 C CA . ALA A 1 96 ? -6.682 0.549 17.236 1.00 94.88 96 ALA A CA 1
ATOM 815 C C . ALA A 1 96 ? -6.165 1.474 16.124 1.00 94.88 96 ALA A C 1
ATOM 817 O O . ALA A 1 96 ? -4.959 1.532 15.874 1.00 94.88 96 ALA A O 1
ATOM 818 N N . LEU A 1 97 ? -7.045 2.285 15.529 1.00 92.75 97 LEU A N 1
ATOM 819 C CA . LEU A 1 97 ? -6.659 3.274 14.522 1.00 92.75 97 LEU A CA 1
ATOM 820 C C . LEU A 1 97 ? -5.648 4.280 15.067 1.00 92.75 97 LEU A C 1
ATOM 822 O O . LEU A 1 97 ? -4.721 4.649 14.356 1.00 92.75 97 LEU A O 1
ATOM 826 N N . TRP A 1 98 ? -5.760 4.689 16.335 1.00 91.25 98 TRP A N 1
ATOM 827 C CA . TRP A 1 98 ? -4.763 5.567 16.947 1.00 91.25 98 TRP A CA 1
ATOM 828 C C . TRP A 1 98 ? -3.383 4.903 17.016 1.00 91.25 98 TRP A C 1
ATOM 830 O O . TRP A 1 98 ? -2.376 5.550 16.707 1.00 91.25 98 TRP A O 1
ATOM 840 N N . LYS A 1 99 ? -3.313 3.619 17.399 1.00 91.88 99 LYS A N 1
ATOM 841 C CA . LYS A 1 99 ? -2.056 2.855 17.413 1.00 91.88 99 LYS A CA 1
ATOM 842 C C . LYS A 1 99 ? -1.434 2.803 16.018 1.00 91.88 99 LYS A C 1
ATOM 844 O O . LYS A 1 99 ? -0.254 3.124 15.892 1.00 91.88 99 LYS A O 1
ATOM 849 N N . LEU A 1 100 ? -2.215 2.468 14.991 1.00 91.12 100 LEU A N 1
ATOM 850 C CA . LEU A 1 100 ? -1.738 2.364 13.606 1.00 91.12 100 LEU A CA 1
ATOM 851 C C . LEU A 1 100 ? -1.308 3.726 13.040 1.00 91.12 100 LEU A C 1
ATOM 853 O O . LEU A 1 100 ? -0.223 3.876 12.477 1.00 91.12 100 LEU A O 1
ATOM 857 N N . ALA A 1 101 ? -2.124 4.757 13.261 1.00 88.81 101 ALA A N 1
ATOM 858 C CA . ALA A 1 101 ? -1.887 6.105 12.760 1.00 88.81 101 ALA A CA 1
ATOM 859 C C . ALA A 1 101 ? -0.653 6.761 13.389 1.00 88.81 101 ALA A C 1
ATOM 861 O O . ALA A 1 101 ? 0.087 7.447 12.691 1.00 88.81 101 ALA A O 1
ATOM 862 N N . THR A 1 102 ? -0.409 6.571 14.691 1.00 85.56 102 THR A N 1
ATOM 863 C CA . THR A 1 102 ? 0.649 7.298 15.424 1.00 85.56 102 THR A CA 1
ATOM 864 C C . THR A 1 102 ? 1.894 6.465 15.735 1.00 85.56 102 THR A C 1
ATOM 866 O O . THR A 1 102 ? 2.964 7.030 16.004 1.00 85.56 102 THR A O 1
ATOM 869 N N . GLY A 1 103 ? 1.764 5.136 15.745 1.00 83.94 103 GLY A N 1
ATOM 870 C CA . GLY A 1 103 ? 2.776 4.228 16.284 1.00 83.94 103 GLY A CA 1
ATOM 871 C C . GLY A 1 103 ? 3.075 4.486 17.766 1.00 83.94 103 GLY A C 1
ATOM 872 O O . GLY A 1 103 ? 4.207 4.306 18.197 1.00 83.94 103 GLY A O 1
ATOM 873 N N . GLY A 1 104 ? 2.108 5.003 18.533 1.00 85.88 104 GLY A N 1
ATOM 874 C CA . GLY A 1 104 ? 2.287 5.305 19.955 1.00 85.88 104 GLY A CA 1
ATOM 875 C C . GLY A 1 104 ? 2.460 4.054 20.824 1.00 85.88 104 GLY A C 1
ATOM 876 O O . GLY A 1 104 ? 2.013 2.957 20.473 1.00 85.88 104 GLY A O 1
ATOM 877 N N . GLU A 1 105 ? 3.086 4.225 21.985 1.00 88.81 105 GLU A N 1
ATOM 878 C CA . GLU A 1 105 ? 3.202 3.179 23.003 1.00 88.81 105 GLU A CA 1
ATOM 879 C C . GLU A 1 105 ? 1.840 2.849 23.629 1.00 88.81 105 GLU A C 1
ATOM 881 O O . GLU A 1 105 ? 1.010 3.737 23.854 1.00 88.81 105 GLU A O 1
ATOM 886 N N . TYR A 1 106 ? 1.632 1.579 23.988 1.00 90.81 106 TYR A N 1
ATOM 887 C CA . TYR A 1 106 ? 0.388 1.109 24.609 1.00 90.81 106 TYR A CA 1
ATOM 888 C C . TYR A 1 106 ? 0.039 1.880 25.888 1.00 90.81 106 TYR A C 1
ATOM 890 O O . TYR A 1 106 ? -1.125 2.226 26.096 1.00 90.81 106 TYR A O 1
ATOM 898 N N . ARG A 1 107 ? 1.045 2.233 26.699 1.00 91.88 107 ARG A N 1
ATOM 899 C CA . ARG A 1 107 ? 0.887 3.059 27.904 1.00 91.88 107 ARG A CA 1
ATOM 900 C C . ARG A 1 107 ? 0.323 4.443 27.595 1.00 91.88 107 ARG A C 1
ATOM 902 O O . ARG A 1 107 ? -0.639 4.876 28.225 1.00 91.88 107 ARG A O 1
ATOM 909 N N . THR A 1 108 ? 0.875 5.120 26.593 1.00 89.88 108 THR A N 1
ATOM 910 C CA . THR A 1 108 ? 0.415 6.456 26.189 1.00 89.88 108 THR A CA 1
ATOM 911 C C . THR A 1 108 ? -1.030 6.415 25.687 1.00 89.88 108 THR A C 1
ATOM 913 O O . THR A 1 108 ? -1.851 7.247 26.074 1.00 89.88 108 THR A O 1
ATOM 916 N N . ILE A 1 109 ? -1.371 5.416 24.868 1.00 88.06 109 ILE A N 1
ATOM 917 C CA . ILE A 1 109 ? -2.733 5.240 24.341 1.00 88.06 109 ILE A CA 1
ATOM 918 C C . ILE A 1 109 ? -3.713 4.887 25.472 1.00 88.06 109 ILE A C 1
ATOM 920 O O . ILE A 1 109 ? -4.829 5.403 25.512 1.00 88.06 109 ILE A O 1
ATOM 924 N N . SER A 1 110 ? -3.285 4.066 26.430 1.00 90.81 110 SER A N 1
ATOM 925 C CA . SER A 1 110 ? -4.060 3.696 27.619 1.00 90.81 110 SER A CA 1
ATOM 926 C C . SER A 1 110 ? -4.468 4.925 28.434 1.00 90.81 110 SER A C 1
ATOM 928 O O . SER A 1 110 ? -5.661 5.111 28.692 1.00 90.81 110 SER A O 1
ATOM 930 N N . HIS A 1 111 ? -3.517 5.811 28.749 1.00 88.12 111 HIS A N 1
ATOM 931 C CA . HIS A 1 111 ? -3.803 7.069 29.442 1.00 88.12 111 HIS A CA 1
ATOM 932 C C . HIS A 1 111 ? -4.734 7.982 28.634 1.00 88.12 111 HIS A C 1
ATOM 934 O O . HIS A 1 111 ? -5.647 8.580 29.198 1.00 88.12 111 HIS A O 1
ATOM 940 N N . LEU A 1 112 ? -4.545 8.061 27.314 1.00 86.69 112 LEU A N 1
ATOM 941 C CA . LEU A 1 112 ? -5.354 8.910 26.440 1.00 86.69 112 LEU A CA 1
ATOM 942 C C . LEU A 1 112 ? -6.828 8.479 26.378 1.00 86.69 112 LEU A C 1
ATOM 944 O O . LEU A 1 112 ? -7.719 9.326 26.379 1.00 86.69 112 LEU A O 1
ATOM 948 N N . PHE A 1 113 ? -7.088 7.174 26.292 1.00 85.00 113 PHE A N 1
ATOM 949 C CA . PHE A 1 113 ? -8.442 6.634 26.141 1.00 85.00 113 PHE A CA 1
ATOM 950 C C . PHE A 1 113 ? -9.092 6.221 27.470 1.00 85.00 113 PHE A C 1
ATOM 952 O O . PHE A 1 113 ? -10.265 5.824 27.470 1.00 85.00 113 PHE A O 1
ATOM 959 N N . GLY A 1 114 ? -8.364 6.317 28.588 1.00 88.06 114 GLY A N 1
ATOM 960 C CA . GLY A 1 114 ? -8.847 5.941 29.918 1.00 88.06 114 GLY A CA 1
ATOM 961 C C . GLY A 1 114 ? -9.208 4.458 30.004 1.00 88.06 114 GLY A C 1
ATOM 962 O O . GLY A 1 114 ? -10.296 4.108 30.454 1.00 88.06 114 GLY A O 1
ATOM 963 N N . VAL A 1 115 ? -8.343 3.586 29.481 1.00 90.06 115 VAL A N 1
ATOM 964 C CA . VAL A 1 115 ? -8.516 2.120 29.484 1.00 90.06 115 VAL A CA 1
ATOM 965 C C . VAL A 1 115 ? -7.219 1.449 29.928 1.00 90.06 115 VAL A C 1
ATOM 967 O O . VAL A 1 115 ? -6.163 2.065 29.839 1.00 90.06 115 VAL A O 1
ATOM 970 N N . GLY A 1 116 ? -7.260 0.196 30.388 1.00 92.94 116 GLY A N 1
ATOM 971 C CA . GLY A 1 116 ? -6.044 -0.539 30.760 1.00 92.94 116 GLY A CA 1
ATOM 972 C C . GLY A 1 116 ? -5.119 -0.792 29.561 1.00 92.94 116 GLY A C 1
ATOM 973 O O . GLY A 1 116 ? -5.589 -0.906 28.430 1.00 92.94 116 GLY A O 1
ATOM 974 N N . GLN A 1 117 ? -3.807 -0.913 29.788 1.00 93.94 117 GLN A N 1
ATOM 975 C CA . GLN A 1 117 ? -2.834 -1.191 28.715 1.00 93.94 117 GLN A CA 1
ATOM 976 C C . GLN A 1 117 ? -3.126 -2.511 27.992 1.00 93.94 117 GLN A C 1
ATOM 978 O O . GLN A 1 117 ? -3.118 -2.556 26.762 1.00 93.94 117 GLN A O 1
ATOM 983 N N . SER A 1 118 ? -3.480 -3.556 28.746 1.00 94.62 118 SER A N 1
ATOM 984 C CA . SER A 1 118 ? -3.936 -4.837 28.196 1.00 94.62 118 SER A CA 1
ATOM 985 C C . SER A 1 118 ? -5.164 -4.665 27.301 1.00 94.62 118 SER A C 1
ATOM 987 O O . SER A 1 118 ? -5.249 -5.262 26.235 1.00 94.62 118 SER A O 1
ATOM 989 N N . THR A 1 119 ? -6.087 -3.776 27.672 1.00 93.06 119 THR A N 1
ATOM 990 C CA . THR A 1 119 ? -7.266 -3.457 26.862 1.00 93.06 119 THR A CA 1
ATOM 991 C C . THR A 1 119 ? -6.905 -2.772 25.546 1.00 93.06 119 THR A C 1
ATOM 993 O O . THR A 1 119 ? -7.531 -3.063 24.531 1.00 93.06 119 THR A O 1
ATOM 996 N N . VAL A 1 120 ? -5.902 -1.887 25.537 1.00 93.06 120 VAL A N 1
ATOM 997 C CA . VAL A 1 120 ? -5.392 -1.294 24.289 1.00 93.06 120 VAL A CA 1
ATOM 998 C C . VAL A 1 120 ? -4.829 -2.381 23.382 1.00 93.06 120 VAL A C 1
ATOM 1000 O O . VAL A 1 120 ? -5.184 -2.418 22.208 1.00 93.06 120 VAL A O 1
ATOM 1003 N N . CYS A 1 121 ? -3.998 -3.271 23.932 1.00 93.19 121 CYS A N 1
ATOM 1004 C CA . CYS A 1 121 ? -3.410 -4.389 23.196 1.00 93.19 121 CYS A CA 1
ATOM 1005 C C . CYS A 1 121 ? -4.493 -5.260 22.541 1.00 93.19 121 CYS A C 1
ATOM 1007 O O . CYS A 1 121 ? -4.485 -5.434 21.324 1.00 93.19 121 CYS A O 1
ATOM 1009 N N . LEU A 1 122 ? -5.494 -5.683 23.319 1.00 94.12 122 LEU A N 1
ATOM 1010 C CA . LEU A 1 122 ? -6.624 -6.469 22.818 1.00 94.12 122 LEU A CA 1
ATOM 1011 C C . LEU A 1 122 ? -7.432 -5.726 21.747 1.00 94.12 122 LEU A C 1
ATOM 1013 O O . LEU A 1 122 ? -7.825 -6.327 20.759 1.00 94.12 122 LEU A O 1
ATOM 1017 N N . CYS A 1 123 ? -7.662 -4.416 21.894 1.00 93.62 123 CYS A N 1
ATOM 1018 C CA . CYS A 1 123 ? -8.365 -3.648 20.860 1.00 93.62 123 CYS A CA 1
ATOM 1019 C C . CYS A 1 123 ? -7.586 -3.608 19.540 1.00 93.62 123 CYS A C 1
ATOM 1021 O O . CYS A 1 123 ? -8.204 -3.674 18.483 1.00 93.62 123 CYS A O 1
ATOM 1023 N N . VAL A 1 124 ? -6.255 -3.482 19.596 1.00 94.06 124 VAL A N 1
ATOM 1024 C CA . VAL A 1 124 ? -5.397 -3.481 18.402 1.00 94.06 124 VAL A CA 1
ATOM 1025 C C . VAL A 1 124 ? -5.418 -4.851 17.735 1.00 94.06 124 VAL A C 1
ATOM 1027 O O . VAL A 1 124 ? -5.649 -4.916 16.532 1.00 94.06 124 VAL A O 1
ATOM 1030 N N . GLN A 1 125 ? -5.227 -5.924 18.505 1.00 93.69 125 GLN A N 1
ATOM 1031 C CA . GLN A 1 125 ? -5.242 -7.295 17.9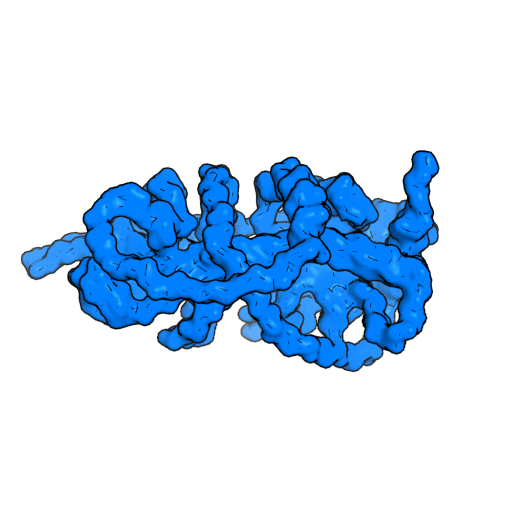90 1.00 93.69 125 GLN A CA 1
ATOM 1032 C C . GLN A 1 125 ? -6.598 -7.648 17.372 1.00 93.69 125 GLN A C 1
ATOM 1034 O O . GLN A 1 125 ? -6.644 -7.980 16.191 1.00 93.69 125 GLN A O 1
ATOM 1039 N N . ASP A 1 126 ? -7.695 -7.488 18.123 1.00 94.81 126 ASP A N 1
ATOM 1040 C CA . ASP A 1 126 ? -9.055 -7.774 17.645 1.00 94.81 126 ASP A CA 1
ATOM 1041 C C . ASP A 1 126 ? -9.375 -7.000 16.358 1.00 94.81 126 ASP A C 1
ATOM 1043 O O . ASP A 1 126 ? -9.991 -7.537 15.445 1.00 94.81 126 ASP A O 1
ATOM 1047 N N . PHE A 1 127 ? -8.953 -5.734 16.270 1.00 96.12 127 PHE A N 1
ATOM 1048 C CA . PHE A 1 127 ? -9.195 -4.912 15.086 1.00 96.12 127 PHE A CA 1
ATOM 1049 C C . PHE A 1 127 ? -8.389 -5.369 13.870 1.00 96.12 127 PHE A C 1
ATOM 1051 O O . PHE A 1 127 ? -8.920 -5.387 12.760 1.00 96.12 127 PHE A O 1
ATOM 1058 N N . CYS A 1 128 ? -7.118 -5.727 14.061 1.00 91.44 128 CYS A N 1
ATOM 1059 C CA . CYS A 1 128 ? -6.273 -6.217 12.976 1.00 91.44 128 CYS A CA 1
ATOM 1060 C C . CYS A 1 128 ? -6.821 -7.545 12.429 1.00 91.44 128 CYS A C 1
ATOM 1062 O O . CYS A 1 128 ? -6.974 -7.685 11.220 1.00 91.44 128 CYS A O 1
ATOM 1064 N N . TRP A 1 129 ? -7.229 -8.467 13.305 1.00 91.56 129 TRP A N 1
ATOM 1065 C CA . TRP A 1 129 ? -7.884 -9.715 12.901 1.00 91.56 129 TRP A CA 1
ATOM 1066 C C . TRP A 1 129 ? -9.225 -9.483 12.199 1.00 91.56 129 TRP A C 1
ATOM 1068 O O . TRP A 1 129 ? -9.427 -9.995 11.103 1.00 91.56 129 TRP A O 1
ATOM 1078 N N . ALA A 1 130 ? -10.099 -8.637 12.753 1.00 94.62 130 ALA A N 1
ATOM 1079 C CA . ALA A 1 130 ? -11.369 -8.298 12.109 1.00 94.62 130 ALA A CA 1
ATOM 1080 C C . ALA A 1 130 ? -11.171 -7.626 10.738 1.00 94.62 130 ALA A C 1
ATOM 1082 O O . ALA A 1 130 ? -11.981 -7.812 9.833 1.00 94.62 130 ALA A O 1
ATOM 1083 N N . THR A 1 131 ? -10.088 -6.861 10.560 1.00 90.69 131 THR A N 1
ATOM 1084 C CA . THR A 1 131 ? -9.734 -6.278 9.258 1.00 90.69 131 THR A CA 1
ATOM 1085 C C . THR A 1 131 ? -9.346 -7.365 8.258 1.00 90.69 131 THR A C 1
ATOM 1087 O O . THR A 1 131 ? -9.818 -7.320 7.126 1.00 90.69 131 THR A O 1
ATOM 1090 N N . MET A 1 132 ? -8.533 -8.343 8.665 1.00 83.81 132 MET A N 1
ATOM 1091 C CA . MET A 1 132 ? -8.168 -9.479 7.808 1.00 83.81 132 MET A CA 1
ATOM 1092 C C . MET A 1 132 ? -9.385 -10.305 7.389 1.00 83.81 132 MET A C 1
ATOM 1094 O O . MET A 1 132 ? -9.463 -10.739 6.249 1.00 83.81 132 MET A O 1
ATOM 1098 N N . GLU A 1 133 ? -10.327 -10.518 8.304 1.00 88.94 133 GLU A N 1
ATOM 1099 C CA . GLU A 1 133 ? -11.504 -11.349 8.053 1.00 88.94 133 GLU A CA 1
ATOM 1100 C C . GLU A 1 133 ? -12.550 -10.633 7.188 1.00 88.94 133 GLU A C 1
ATOM 1102 O O . GLU A 1 133 ? -13.078 -11.211 6.243 1.00 88.94 133 GLU A O 1
ATOM 1107 N N . VAL A 1 134 ? -12.841 -9.363 7.494 1.00 93.19 134 VAL A N 1
ATOM 1108 C CA . VAL A 1 134 ? -13.990 -8.652 6.910 1.00 93.19 134 VAL A CA 1
ATOM 1109 C C . VAL A 1 134 ? -13.584 -7.684 5.804 1.00 93.19 134 VAL A C 1
ATOM 1111 O O . VAL A 1 134 ? -14.259 -7.595 4.785 1.00 93.19 134 VAL A O 1
ATOM 1114 N N . LEU A 1 135 ? -12.511 -6.916 5.998 1.00 88.31 135 LEU A N 1
ATOM 1115 C CA . LEU A 1 135 ? -12.181 -5.787 5.120 1.00 88.31 135 LEU A CA 1
ATOM 1116 C C . LEU A 1 135 ? -11.174 -6.156 4.026 1.00 88.31 135 LEU A C 1
ATOM 1118 O O . LEU A 1 135 ? -11.245 -5.609 2.928 1.00 88.31 135 LEU A O 1
ATOM 1122 N N . LEU A 1 136 ? -10.244 -7.071 4.302 1.00 82.25 136 LEU A N 1
ATOM 1123 C CA . LEU A 1 136 ? -9.252 -7.527 3.331 1.00 82.25 136 LEU A CA 1
ATOM 1124 C C . LEU A 1 136 ? -9.880 -8.027 2.017 1.00 82.25 136 LEU A C 1
ATOM 1126 O O . LEU A 1 136 ? -9.517 -7.469 0.982 1.00 82.25 136 LEU A O 1
ATOM 1130 N N . PRO A 1 137 ? -10.835 -8.983 2.017 1.00 82.12 137 PRO A N 1
ATOM 1131 C CA . PRO A 1 137 ? -11.417 -9.485 0.769 1.00 82.12 137 PRO A CA 1
ATOM 1132 C C . PRO A 1 137 ? -12.237 -8.433 0.006 1.00 82.12 137 PRO A C 1
ATOM 1134 O O . PRO A 1 137 ? -12.458 -8.586 -1.191 1.00 82.12 137 PRO A O 1
ATOM 1137 N N . LEU A 1 138 ? -12.688 -7.363 0.674 1.00 83.44 138 LEU A N 1
ATOM 1138 C CA . LEU A 1 138 ? -13.467 -6.288 0.051 1.00 83.44 138 LEU A CA 1
ATOM 1139 C C . LEU A 1 138 ? -12.589 -5.252 -0.661 1.00 83.44 138 LEU A C 1
ATOM 1141 O O . L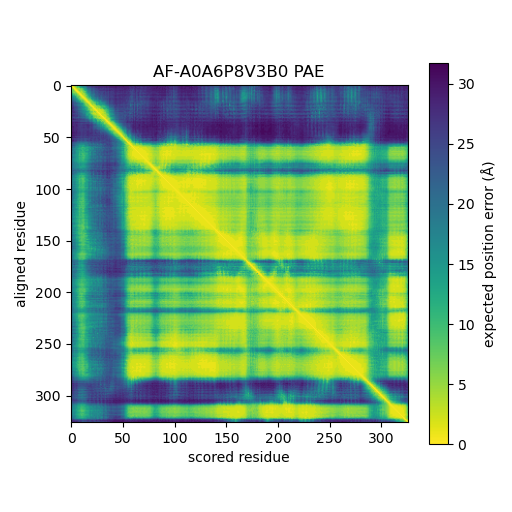EU A 1 138 ? -13.028 -4.652 -1.639 1.00 83.44 138 LEU A O 1
ATOM 1145 N N . HIS A 1 139 ? -11.368 -5.031 -0.166 1.00 80.31 139 HIS A N 1
ATOM 1146 C CA . HIS A 1 139 ? -10.523 -3.904 -0.580 1.00 80.31 139 HIS A CA 1
ATOM 1147 C C . HIS A 1 139 ? -9.178 -4.314 -1.194 1.00 80.31 139 HIS A C 1
ATOM 1149 O O . HIS A 1 139 ? -8.441 -3.449 -1.673 1.00 80.31 139 HIS A O 1
ATOM 1155 N N . ILE A 1 140 ? -8.822 -5.602 -1.178 1.00 75.19 140 ILE A N 1
ATOM 1156 C CA . ILE A 1 140 ? -7.620 -6.139 -1.829 1.00 75.19 140 ILE A CA 1
ATOM 1157 C C . ILE A 1 140 ? -7.998 -7.435 -2.552 1.00 75.19 140 ILE A C 1
ATOM 1159 O O . ILE A 1 140 ? -8.379 -8.419 -1.926 1.00 75.19 140 ILE A O 1
ATOM 1163 N N . THR A 1 141 ? -7.871 -7.440 -3.877 1.00 71.56 141 THR A N 1
ATOM 1164 C CA . THR A 1 141 ? -8.175 -8.585 -4.749 1.00 71.56 141 THR A CA 1
ATOM 1165 C C . THR A 1 141 ? -7.127 -8.678 -5.843 1.00 71.56 141 THR A C 1
ATOM 1167 O O . THR A 1 141 ? -6.696 -7.644 -6.331 1.00 71.56 141 THR A O 1
ATOM 1170 N N . PHE A 1 142 ? -6.703 -9.883 -6.229 1.00 69.56 142 PHE A N 1
ATOM 1171 C CA . PHE A 1 142 ? -5.758 -10.065 -7.338 1.00 69.56 142 PHE A CA 1
ATOM 1172 C C . PHE A 1 142 ? -6.366 -9.581 -8.660 1.00 69.56 142 PHE A C 1
ATOM 1174 O O . PHE A 1 142 ? -7.555 -9.812 -8.883 1.00 69.56 142 PHE A O 1
ATOM 1181 N N . PRO A 1 143 ? -5.587 -8.907 -9.528 1.00 73.81 143 PRO A N 1
ATOM 1182 C CA . PRO A 1 143 ? -6.128 -8.389 -10.769 1.00 73.81 143 PRO A CA 1
ATOM 1183 C C . PRO A 1 143 ? -6.310 -9.549 -11.749 1.00 73.81 143 PRO A C 1
ATOM 1185 O O . PRO A 1 143 ? -5.441 -10.414 -11.887 1.00 73.81 143 PRO A O 1
ATOM 1188 N N . ASP A 1 144 ? -7.451 -9.563 -12.424 1.00 77.69 144 ASP A N 1
ATOM 1189 C CA . ASP A 1 144 ? -7.716 -10.482 -13.522 1.00 77.69 144 ASP A CA 1
ATOM 1190 C C . ASP A 1 144 ? -7.054 -9.998 -14.826 1.00 77.69 144 ASP A C 1
ATOM 1192 O O . ASP A 1 144 ? -6.333 -8.996 -14.868 1.00 77.69 144 ASP A O 1
ATOM 1196 N N . VAL A 1 145 ? -7.276 -10.738 -15.913 1.00 81.06 145 VAL A N 1
ATOM 1197 C CA . VAL A 1 145 ? -6.687 -10.434 -17.225 1.00 81.06 145 VAL A CA 1
ATOM 1198 C C . VAL A 1 145 ? -7.118 -9.055 -17.732 1.00 81.06 145 VAL A C 1
ATOM 1200 O O . VAL A 1 145 ? -6.289 -8.318 -18.265 1.00 81.06 145 VAL A O 1
ATOM 1203 N N . GLU A 1 146 ? -8.384 -8.683 -17.545 1.00 84.12 146 GLU A N 1
ATOM 1204 C CA . GLU A 1 146 ? -8.910 -7.384 -17.974 1.00 84.12 146 GLU A CA 1
ATOM 1205 C C . GLU A 1 146 ? -8.256 -6.246 -17.187 1.00 84.12 146 GLU A C 1
ATOM 1207 O O . GLU A 1 146 ? -7.783 -5.264 -17.770 1.00 84.12 146 GLU A O 1
ATOM 1212 N N . LYS A 1 147 ? -8.133 -6.413 -15.867 1.00 78.25 147 LYS A N 1
ATOM 1213 C CA . LYS A 1 147 ? -7.489 -5.431 -14.999 1.00 78.25 147 LYS A CA 1
ATOM 1214 C C . LYS A 1 147 ? -6.005 -5.277 -15.315 1.00 78.25 147 LYS A C 1
ATOM 1216 O O . LYS A 1 147 ? -5.504 -4.154 -15.316 1.00 78.25 147 LYS A O 1
ATOM 1221 N N . LEU A 1 148 ? -5.304 -6.362 -15.651 1.00 80.75 148 LEU A N 1
ATOM 1222 C CA . LEU A 1 148 ? -3.908 -6.297 -16.096 1.00 80.75 148 LEU A CA 1
ATOM 1223 C C . LEU A 1 148 ? -3.749 -5.465 -17.377 1.00 80.75 148 LEU A C 1
ATOM 1225 O O . LEU A 1 148 ? -2.827 -4.653 -17.457 1.00 80.75 148 LEU A O 1
ATOM 1229 N N . VAL A 1 149 ? -4.668 -5.589 -18.339 1.00 85.62 149 VAL A N 1
ATOM 1230 C CA . VAL A 1 149 ? -4.660 -4.772 -19.567 1.00 85.62 149 VAL A CA 1
ATOM 1231 C C . VAL A 1 149 ? -4.900 -3.291 -19.259 1.00 85.62 149 VAL A C 1
ATOM 1233 O O . VAL A 1 149 ? -4.228 -2.419 -19.822 1.00 85.62 149 VAL A O 1
ATOM 1236 N N . GLU A 1 150 ? -5.823 -2.983 -18.346 1.00 81.81 150 GLU A N 1
ATOM 1237 C CA . GLU A 1 150 ? -6.067 -1.612 -17.882 1.00 81.81 150 GLU A CA 1
ATOM 1238 C C . GLU A 1 150 ? -4.803 -1.013 -17.242 1.00 81.81 150 GLU A C 1
ATOM 1240 O O . GLU A 1 150 ? -4.383 0.096 -17.586 1.00 81.81 150 GLU A O 1
ATOM 1245 N N . MET A 1 151 ? -4.147 -1.779 -16.368 1.00 81.50 151 MET A N 1
ATOM 1246 C CA . MET A 1 151 ? -2.911 -1.381 -15.692 1.00 81.50 151 MET A CA 1
ATOM 1247 C C . MET A 1 151 ? -1.774 -1.155 -16.694 1.00 81.50 151 MET A C 1
ATOM 1249 O O . MET A 1 151 ? -1.127 -0.107 -16.654 1.00 81.50 151 MET A O 1
ATOM 1253 N N . ALA A 1 152 ? -1.582 -2.067 -17.650 1.00 85.88 152 ALA A N 1
ATOM 1254 C CA . ALA A 1 152 ? -0.605 -1.915 -18.727 1.00 85.88 152 ALA A CA 1
ATOM 1255 C C . ALA A 1 152 ? -0.847 -0.654 -19.563 1.00 85.88 152 ALA A C 1
ATOM 1257 O O . ALA A 1 152 ? 0.080 0.103 -19.865 1.00 85.88 152 ALA A O 1
ATOM 1258 N N . THR A 1 153 ? -2.110 -0.391 -19.901 1.00 85.62 153 THR A N 1
ATOM 1259 C CA . THR A 1 153 ? -2.509 0.809 -20.642 1.00 85.62 153 THR A CA 1
ATOM 1260 C C . THR A 1 153 ? -2.172 2.071 -19.856 1.00 85.62 153 THR A C 1
ATOM 1262 O O . THR A 1 153 ? -1.656 3.037 -20.425 1.00 85.62 153 THR A O 1
ATOM 1265 N N . PHE A 1 154 ? -2.421 2.069 -18.547 1.00 80.38 154 PHE A N 1
ATOM 1266 C CA . PHE A 1 154 ? -2.088 3.196 -17.692 1.00 80.38 154 PHE A CA 1
ATOM 1267 C C . PHE A 1 154 ? -0.578 3.470 -17.645 1.00 80.38 154 PHE A C 1
ATOM 1269 O O . PHE A 1 154 ? -0.148 4.601 -17.897 1.00 80.38 154 PHE A O 1
ATOM 1276 N N . PHE A 1 155 ? 0.234 2.449 -17.365 1.00 83.06 155 PHE A N 1
ATOM 1277 C CA . PHE A 1 155 ? 1.689 2.602 -17.296 1.00 83.06 155 PHE A CA 1
ATOM 1278 C C . PHE A 1 155 ? 2.278 3.064 -18.630 1.00 83.06 155 PHE A C 1
ATOM 1280 O O . PHE A 1 155 ? 3.169 3.923 -18.653 1.00 83.06 155 PHE A O 1
ATOM 1287 N N . ASN A 1 156 ? 1.737 2.568 -19.745 1.00 88.62 156 ASN A N 1
ATOM 1288 C CA . ASN A 1 156 ? 2.144 3.014 -21.067 1.00 88.62 156 ASN A CA 1
ATOM 1289 C C . ASN A 1 156 ? 1.797 4.493 -21.302 1.00 88.62 156 ASN A C 1
ATOM 1291 O O . ASN A 1 156 ? 2.650 5.271 -21.717 1.00 88.62 156 ASN A O 1
ATOM 1295 N N . ARG A 1 157 ? 0.579 4.932 -20.963 1.00 83.50 157 ARG A N 1
ATOM 1296 C CA . ARG A 1 157 ? 0.182 6.345 -21.110 1.00 83.50 157 ARG A CA 1
ATOM 1297 C C . ARG A 1 157 ? 1.021 7.283 -20.244 1.00 83.50 157 ARG A C 1
ATOM 1299 O O . ARG A 1 157 ? 1.347 8.388 -20.670 1.00 83.50 157 ARG A O 1
ATOM 1306 N N . ARG A 1 158 ? 1.357 6.866 -19.020 1.00 78.19 158 ARG A N 1
ATOM 1307 C CA . ARG A 1 158 ? 1.980 7.743 -18.021 1.00 78.19 158 ARG A CA 1
ATOM 1308 C C . ARG A 1 158 ? 3.504 7.796 -18.104 1.00 78.19 158 ARG A C 1
ATOM 1310 O O . ARG A 1 158 ? 4.072 8.872 -17.892 1.00 78.19 158 ARG A O 1
ATOM 1317 N N . TRP A 1 159 ? 4.148 6.660 -18.369 1.00 80.44 159 TRP A N 1
ATOM 1318 C CA . TRP A 1 159 ? 5.610 6.518 -18.362 1.00 80.44 159 TRP A CA 1
ATOM 1319 C C . TRP A 1 159 ? 6.177 5.905 -19.639 1.00 80.44 159 TRP A C 1
ATOM 1321 O O . TRP A 1 159 ? 7.395 5.753 -19.730 1.00 80.44 159 TRP A O 1
ATOM 1331 N N . ARG A 1 160 ? 5.323 5.591 -20.622 1.00 88.81 160 ARG A N 1
ATOM 1332 C CA . ARG A 1 160 ? 5.695 4.869 -21.847 1.00 88.81 160 ARG A CA 1
ATOM 1333 C C . ARG A 1 160 ? 6.310 3.511 -21.568 1.00 88.81 160 ARG A C 1
ATOM 1335 O O . ARG A 1 160 ? 7.213 3.102 -22.277 1.00 88.81 160 ARG A O 1
ATOM 1342 N N . ALA A 1 161 ? 5.832 2.834 -20.529 1.00 88.94 161 ALA A N 1
ATOM 1343 C CA . ALA A 1 161 ? 6.209 1.465 -20.216 1.00 88.94 161 ALA A CA 1
ATOM 1344 C C . ALA A 1 161 ? 5.115 0.515 -20.751 1.00 88.94 161 ALA A C 1
ATOM 1346 O O . ALA A 1 161 ? 4.133 0.278 -20.043 1.00 88.94 161 ALA A O 1
ATOM 1347 N N . PRO A 1 162 ? 5.211 0.029 -22.006 1.00 92.69 162 PRO A N 1
ATOM 1348 C CA . PRO A 1 162 ? 4.222 -0.879 -22.582 1.00 92.69 162 PRO A CA 1
ATOM 1349 C C . PRO A 1 162 ? 4.238 -2.201 -21.820 1.00 92.69 162 PRO A C 1
ATOM 1351 O O . PRO A 1 162 ? 5.289 -2.604 -21.343 1.00 92.69 162 PRO A O 1
ATOM 1354 N N . GLN A 1 163 ? 3.091 -2.872 -21.688 1.00 91.94 163 GLN A N 1
ATOM 1355 C CA . GLN A 1 163 ? 2.958 -4.152 -20.966 1.00 91.94 163 GLN A CA 1
ATOM 1356 C C . GLN A 1 163 ? 3.373 -4.123 -19.473 1.00 91.94 163 GLN A C 1
ATOM 1358 O O . GLN A 1 163 ? 3.232 -5.119 -18.769 1.00 91.94 163 GLN A O 1
ATOM 1363 N N . CYS A 1 164 ? 3.827 -2.991 -18.935 1.00 89.56 164 CYS A N 1
ATOM 1364 C CA . CYS A 1 164 ? 4.157 -2.860 -17.522 1.00 89.56 164 CYS A CA 1
ATOM 1365 C C . CYS A 1 164 ? 2.877 -2.784 -16.691 1.00 89.56 164 CYS A C 1
ATOM 1367 O O . CYS A 1 164 ? 2.117 -1.835 -16.826 1.00 89.56 164 CYS A O 1
ATOM 1369 N N . VAL A 1 165 ? 2.647 -3.731 -15.788 1.00 85.62 165 VAL A N 1
ATOM 1370 C CA . VAL A 1 165 ? 1.425 -3.751 -14.961 1.00 85.62 165 VAL A CA 1
ATOM 1371 C C . VAL A 1 165 ? 1.655 -3.234 -13.547 1.00 85.62 165 VAL A C 1
ATOM 1373 O O . VAL A 1 165 ? 0.711 -3.042 -12.791 1.00 85.62 165 VAL A O 1
ATOM 1376 N N . GLY A 1 166 ? 2.899 -2.978 -13.161 1.00 83.00 166 GLY A N 1
ATOM 1377 C CA . GLY A 1 166 ? 3.192 -2.535 -11.811 1.00 83.00 166 GLY A CA 1
ATOM 1378 C C . GLY A 1 166 ? 4.676 -2.436 -11.534 1.00 83.00 166 GLY A C 1
ATOM 1379 O O . GLY A 1 166 ? 5.520 -2.794 -12.356 1.00 83.00 166 GLY A O 1
ATOM 1380 N N . ALA A 1 167 ? 4.983 -1.987 -10.327 1.00 80.38 167 ALA A N 1
ATOM 1381 C CA . ALA A 1 167 ? 6.324 -2.063 -9.790 1.00 80.38 167 ALA A CA 1
ATOM 1382 C C . ALA A 1 167 ? 6.307 -2.735 -8.413 1.00 80.38 167 ALA A C 1
ATOM 1384 O O . ALA A 1 167 ? 5.280 -2.788 -7.735 1.00 80.38 167 ALA A O 1
ATOM 1385 N N . ILE A 1 168 ? 7.451 -3.272 -8.019 1.00 75.44 168 ILE A N 1
ATOM 1386 C CA . ILE A 1 168 ? 7.686 -3.904 -6.727 1.00 75.44 168 ILE A CA 1
ATOM 1387 C C . ILE A 1 168 ? 8.950 -3.310 -6.109 1.00 75.44 168 ILE A C 1
ATOM 1389 O O . ILE A 1 168 ? 9.865 -2.888 -6.817 1.00 75.44 168 ILE A O 1
ATOM 1393 N N . ASP A 1 169 ? 8.998 -3.280 -4.783 1.00 70.19 169 ASP A N 1
ATOM 1394 C CA . ASP A 1 169 ? 10.095 -2.664 -4.041 1.00 70.19 169 ASP A CA 1
ATOM 1395 C C . ASP A 1 169 ? 10.345 -3.432 -2.739 1.00 70.19 169 ASP A C 1
ATOM 1397 O O . ASP A 1 169 ? 9.394 -3.808 -2.047 1.00 70.19 169 ASP A O 1
ATOM 1401 N N . GLY A 1 170 ? 11.615 -3.667 -2.401 1.00 58.50 170 GLY A N 1
ATOM 1402 C CA . GLY A 1 170 ? 12.035 -3.850 -1.012 1.00 58.50 170 GLY A CA 1
ATOM 1403 C C . GLY A 1 170 ? 11.649 -5.162 -0.327 1.00 58.50 170 GLY A C 1
ATOM 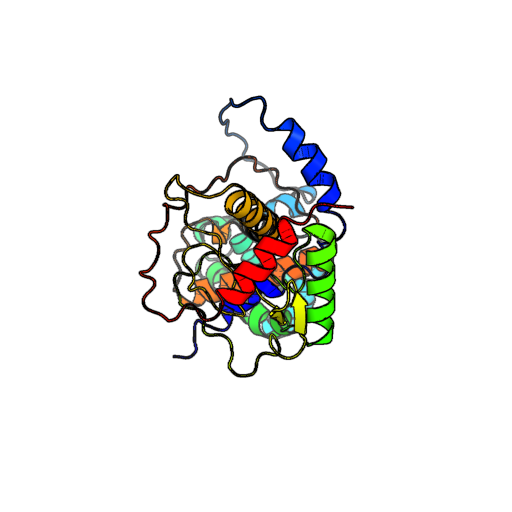1404 O O . GLY A 1 170 ? 11.302 -5.151 0.856 1.00 58.50 170 GLY A O 1
ATOM 1405 N N . SER A 1 171 ? 11.761 -6.303 -1.004 1.00 51.72 171 SER A N 1
ATOM 1406 C CA . SER A 1 171 ? 11.774 -7.590 -0.313 1.00 51.72 171 SER A CA 1
ATOM 1407 C C . SER A 1 171 ? 13.031 -8.354 -0.687 1.00 51.72 171 SER A C 1
ATOM 1409 O O . SER A 1 171 ? 13.205 -8.805 -1.811 1.00 51.72 171 SER A O 1
ATOM 1411 N N . HIS A 1 172 ? 13.921 -8.549 0.281 1.00 43.56 172 HIS A N 1
ATOM 1412 C CA . HIS A 1 172 ? 15.068 -9.457 0.164 1.00 43.56 172 HIS A CA 1
ATOM 1413 C C . HIS A 1 172 ? 14.656 -10.937 0.052 1.00 43.56 172 HIS A C 1
ATOM 1415 O O . HIS A 1 172 ? 15.432 -11.833 0.375 1.00 43.56 172 HIS A O 1
ATOM 1421 N N . ILE A 1 173 ? 13.413 -11.197 -0.349 1.00 43.56 173 ILE A N 1
ATOM 1422 C CA . ILE A 1 173 ? 12.815 -12.509 -0.509 1.00 43.56 173 ILE A CA 1
ATOM 1423 C C . ILE A 1 173 ? 12.679 -12.714 -2.018 1.00 43.56 173 ILE A C 1
ATOM 1425 O O . ILE A 1 173 ? 11.950 -11.957 -2.661 1.00 43.56 173 ILE A O 1
ATOM 1429 N N . PRO A 1 174 ? 13.367 -13.709 -2.605 1.00 41.56 174 PRO A N 1
ATOM 1430 C CA . PRO A 1 174 ? 13.181 -14.056 -4.005 1.00 41.56 174 PRO A CA 1
ATOM 1431 C C . PRO A 1 174 ? 11.697 -14.301 -4.290 1.00 41.56 174 PRO A C 1
ATOM 1433 O O . PRO A 1 174 ? 11.085 -15.206 -3.721 1.00 41.56 174 PRO A O 1
ATOM 1436 N N . ILE A 1 175 ? 11.112 -13.472 -5.153 1.00 51.78 175 ILE A N 1
ATOM 1437 C CA . ILE A 1 175 ? 9.725 -13.636 -5.577 1.00 51.78 175 ILE A CA 1
ATOM 1438 C C . ILE A 1 175 ? 9.717 -14.698 -6.664 1.00 51.78 175 ILE A C 1
ATOM 1440 O O . ILE A 1 175 ? 10.284 -14.514 -7.740 1.00 51.78 175 ILE A O 1
ATOM 1444 N N . LEU A 1 176 ? 9.065 -15.816 -6.377 1.00 51.88 176 LEU A N 1
ATOM 1445 C CA . LEU A 1 176 ? 8.699 -16.768 -7.409 1.00 51.88 176 LEU A CA 1
ATOM 1446 C C . LEU A 1 176 ? 7.448 -16.229 -8.102 1.00 51.88 176 LEU A C 1
ATOM 1448 O O . LEU A 1 176 ? 6.463 -15.923 -7.427 1.00 51.88 176 LEU A O 1
ATOM 1452 N N . ALA A 1 177 ? 7.472 -16.122 -9.433 1.00 53.44 177 ALA A N 1
ATOM 1453 C CA . ALA A 1 177 ? 6.230 -15.927 -10.171 1.00 53.44 177 ALA A CA 1
ATOM 1454 C C . ALA A 1 177 ? 5.267 -17.066 -9.807 1.00 53.44 177 ALA A C 1
ATOM 1456 O O . ALA A 1 177 ? 5.687 -18.232 -9.806 1.00 53.44 177 ALA A O 1
ATOM 1457 N N . PRO A 1 178 ? 3.990 -16.772 -9.512 1.00 54.12 178 PRO A N 1
ATOM 1458 C CA . PRO A 1 178 ? 3.009 -17.831 -9.380 1.00 54.12 178 PRO A CA 1
ATOM 1459 C C . PRO A 1 178 ? 2.948 -18.575 -10.719 1.00 54.12 178 PRO A C 1
ATOM 1461 O O . PRO A 1 178 ? 2.850 -17.945 -11.773 1.00 54.12 178 PRO A O 1
ATOM 1464 N N . ARG A 1 179 ? 3.055 -19.910 -10.678 1.00 54.12 179 ARG A N 1
ATOM 1465 C CA . ARG A 1 179 ? 3.191 -20.763 -11.877 1.00 54.12 179 ARG A CA 1
ATOM 1466 C C . ARG A 1 179 ? 2.057 -20.562 -12.888 1.00 54.12 179 ARG A C 1
ATOM 1468 O O . ARG A 1 179 ? 2.285 -20.716 -14.081 1.00 54.12 179 ARG A O 1
ATOM 1475 N N . ASP A 1 180 ? 0.892 -20.146 -12.397 1.00 58.62 180 ASP A N 1
ATOM 1476 C CA . ASP A 1 180 ? -0.347 -20.009 -13.163 1.00 58.62 180 ASP A CA 1
ATOM 1477 C C . ASP A 1 180 ? -0.780 -18.544 -13.371 1.00 58.62 180 ASP A C 1
ATOM 1479 O O . ASP A 1 180 ? -1.911 -18.279 -13.776 1.00 58.62 180 ASP A O 1
ATOM 1483 N N . TYR A 1 181 ? 0.081 -17.561 -13.074 1.00 60.22 181 TYR A N 1
ATOM 1484 C CA . TYR A 1 181 ? -0.313 -16.152 -13.161 1.00 60.22 181 TYR A CA 1
ATOM 1485 C C . TYR A 1 181 ? -0.278 -15.637 -14.615 1.00 60.22 181 TYR A C 1
ATOM 1487 O O . TYR A 1 181 ? 0.713 -15.853 -15.320 1.00 60.22 181 TYR A O 1
ATOM 1495 N N . PRO A 1 182 ? -1.314 -14.918 -15.094 1.00 64.00 182 PRO A N 1
ATOM 1496 C CA . PRO A 1 182 ? -1.555 -14.687 -16.522 1.00 64.00 182 PRO A CA 1
ATOM 1497 C C . PRO A 1 182 ? -0.647 -13.628 -17.172 1.00 64.00 182 PRO A C 1
ATOM 1499 O O . PRO A 1 182 ? -0.962 -13.116 -18.247 1.00 64.00 182 PRO A O 1
ATOM 1502 N N . LEU A 1 183 ? 0.508 -13.308 -16.578 1.00 66.75 183 LEU A N 1
ATOM 1503 C CA . LEU A 1 183 ? 1.443 -12.321 -17.131 1.00 66.75 183 LEU A CA 1
ATOM 1504 C C . LEU A 1 183 ? 1.914 -12.691 -18.545 1.00 66.75 183 LEU A C 1
ATOM 1506 O O . LEU A 1 183 ? 2.105 -11.820 -19.384 1.00 66.75 183 LEU A O 1
ATOM 1510 N N . GLY A 1 184 ? 2.041 -13.988 -18.837 1.00 67.00 184 GLY A N 1
ATOM 1511 C CA . GLY A 1 184 ? 2.435 -14.481 -20.158 1.00 67.00 184 GLY A CA 1
ATOM 1512 C C . GLY A 1 184 ? 1.297 -14.660 -21.172 1.00 67.00 184 GLY A C 1
ATOM 1513 O O . GLY A 1 184 ? 1.589 -15.059 -22.298 1.00 67.00 184 GLY A O 1
ATOM 1514 N N . GLN A 1 185 ? 0.031 -14.431 -20.796 1.00 71.31 185 GLN A N 1
ATOM 1515 C CA . GLN A 1 185 ? -1.128 -14.748 -21.648 1.00 71.31 185 GLN A CA 1
ATOM 1516 C C . GLN A 1 185 ? -1.416 -13.674 -22.704 1.00 71.31 185 GLN A C 1
ATOM 1518 O O . GLN A 1 185 ? -1.796 -14.011 -23.822 1.00 71.31 185 GLN A O 1
ATOM 1523 N N . ASN A 1 186 ? -1.213 -12.396 -22.370 1.00 80.94 186 ASN A N 1
ATOM 1524 C CA . ASN A 1 186 ? -1.318 -11.283 -23.312 1.00 80.94 186 ASN A CA 1
ATOM 1525 C C . ASN A 1 186 ? 0.094 -10.813 -23.666 1.00 80.94 186 ASN A C 1
ATOM 1527 O O . ASN A 1 186 ? 0.888 -10.556 -22.763 1.00 80.94 186 ASN A O 1
ATOM 1531 N N . LYS A 1 187 ? 0.413 -10.765 -24.961 1.00 88.94 187 LYS A N 1
ATOM 1532 C CA . LYS A 1 187 ? 1.742 -10.422 -25.468 1.00 88.94 187 LYS A CA 1
ATOM 1533 C C . LYS A 1 187 ? 1.638 -9.355 -26.545 1.00 88.94 187 LYS A C 1
ATOM 1535 O O . LYS A 1 187 ? 0.722 -9.367 -27.362 1.00 88.94 187 LYS A O 1
ATOM 1540 N N . MET A 1 188 ? 2.625 -8.473 -26.564 1.00 90.62 188 MET A N 1
ATOM 1541 C CA . MET A 1 188 ? 2.817 -7.449 -27.578 1.00 90.62 188 MET A CA 1
ATOM 1542 C C . MET A 1 188 ? 4.213 -7.601 -28.172 1.00 90.62 188 MET A C 1
ATOM 1544 O O . MET A 1 188 ? 5.191 -7.706 -27.433 1.00 90.62 188 MET A O 1
ATOM 1548 N N . THR A 1 189 ? 4.318 -7.589 -29.498 1.00 93.94 189 THR A N 1
ATOM 1549 C CA . THR A 1 189 ? 5.619 -7.607 -30.170 1.00 93.94 189 THR A CA 1
ATOM 1550 C C . THR A 1 189 ? 6.249 -6.215 -30.100 1.00 93.94 189 THR A C 1
ATOM 1552 O O . THR A 1 189 ? 5.700 -5.245 -30.623 1.00 93.94 189 THR A O 1
ATOM 1555 N N . ILE A 1 190 ? 7.406 -6.114 -29.448 1.00 91.69 190 ILE A N 1
ATOM 1556 C CA . ILE A 1 190 ? 8.188 -4.886 -29.266 1.00 91.69 190 ILE A CA 1
ATOM 1557 C C . ILE A 1 190 ? 9.591 -5.164 -29.797 1.00 91.69 190 ILE A C 1
ATOM 1559 O O . ILE A 1 190 ? 10.227 -6.115 -29.354 1.00 91.69 190 ILE A O 1
ATOM 1563 N N . SER A 1 191 ? 10.064 -4.381 -30.770 1.00 90.62 191 SER A N 1
ATOM 1564 C CA . SER A 1 191 ? 11.391 -4.560 -31.393 1.00 90.62 191 SER A CA 1
ATOM 1565 C C . SER A 1 191 ? 11.684 -6.012 -31.825 1.00 90.62 191 SER A C 1
ATOM 1567 O O . SER A 1 191 ? 12.799 -6.504 -31.685 1.00 90.62 191 SER A O 1
ATOM 1569 N N . GLY A 1 192 ? 10.662 -6.729 -32.315 1.00 88.81 192 GLY A N 1
ATOM 1570 C CA . GLY A 1 192 ? 10.765 -8.134 -32.737 1.00 88.81 192 GLY A CA 1
ATOM 1571 C C . GLY A 1 192 ? 10.734 -9.177 -31.608 1.00 88.81 192 GLY A C 1
ATOM 1572 O O . GLY A 1 192 ? 10.862 -10.365 -31.888 1.00 88.81 192 GLY A O 1
ATOM 1573 N N . CYS A 1 193 ? 10.543 -8.765 -30.352 1.00 91.31 193 CYS A N 1
ATOM 1574 C CA . CYS A 1 193 ? 10.426 -9.640 -29.186 1.00 91.31 193 CYS A CA 1
ATOM 1575 C C . CYS A 1 193 ? 8.985 -9.664 -28.660 1.00 91.31 193 CYS A C 1
ATOM 1577 O O . CYS A 1 193 ? 8.366 -8.614 -28.488 1.00 91.31 193 CYS A O 1
ATOM 1579 N N . ASP A 1 194 ? 8.460 -10.851 -28.355 1.00 92.00 194 ASP A N 1
ATOM 1580 C CA . ASP A 1 194 ? 7.153 -10.988 -27.715 1.00 92.00 194 ASP A CA 1
ATOM 1581 C C . ASP A 1 194 ? 7.249 -10.701 -26.214 1.00 92.00 194 ASP A C 1
ATOM 1583 O O . ASP A 1 194 ? 7.754 -11.509 -25.419 1.00 92.00 194 ASP A O 1
ATOM 1587 N N . VAL A 1 195 ? 6.718 -9.544 -25.829 1.00 92.00 195 VAL A N 1
ATOM 1588 C CA . VAL A 1 195 ? 6.713 -9.045 -24.457 1.00 92.00 195 VAL A CA 1
ATOM 1589 C C . VAL A 1 195 ? 5.335 -9.273 -23.850 1.00 92.00 195 VAL A C 1
ATOM 1591 O O . VAL A 1 195 ? 4.343 -8.714 -24.314 1.00 92.00 195 VAL A O 1
ATOM 1594 N N . GLY A 1 196 ? 5.272 -10.120 -22.822 1.00 91.06 196 GLY A N 1
ATOM 1595 C CA . GLY A 1 196 ? 4.082 -10.260 -21.983 1.00 91.06 196 GLY A CA 1
ATOM 1596 C C . GLY A 1 196 ? 3.997 -9.162 -20.928 1.00 91.06 196 GLY A C 1
ATOM 1597 O O . GLY A 1 196 ? 4.908 -8.341 -20.803 1.00 91.06 196 GLY A O 1
ATOM 1598 N N . HIS A 1 197 ? 2.943 -9.186 -20.119 1.00 88.69 197 HIS A N 1
ATOM 1599 C CA . HIS A 1 197 ? 2.858 -8.302 -18.967 1.00 88.69 197 HIS A CA 1
ATOM 1600 C C . HIS A 1 197 ? 4.048 -8.515 -18.020 1.00 88.69 197 HIS A C 1
ATOM 1602 O O . HIS A 1 197 ? 4.444 -9.649 -17.738 1.00 88.69 197 HIS A O 1
ATOM 1608 N N . TYR A 1 198 ? 4.606 -7.428 -17.491 1.00 88.50 198 TYR A N 1
ATOM 1609 C CA . TYR A 1 198 ? 5.750 -7.495 -16.582 1.00 88.50 198 TYR A CA 1
ATOM 1610 C C . TYR A 1 198 ? 5.659 -6.482 -15.439 1.00 88.50 198 TYR A C 1
ATOM 1612 O O . TYR A 1 198 ? 4.931 -5.489 -15.498 1.00 88.50 198 TYR A O 1
ATOM 1620 N N . LEU A 1 199 ? 6.431 -6.745 -14.387 1.00 86.19 199 LEU A N 1
ATOM 1621 C CA . LEU A 1 199 ? 6.637 -5.858 -13.248 1.00 86.19 199 LEU A CA 1
ATOM 1622 C C . LEU A 1 199 ? 8.018 -5.209 -13.316 1.00 86.19 199 LEU A C 1
ATOM 1624 O O . LEU A 1 199 ? 8.966 -5.795 -13.839 1.00 86.19 199 LEU A O 1
ATOM 1628 N N . ILE A 1 200 ? 8.147 -4.012 -12.751 1.00 86.50 200 ILE A N 1
ATOM 1629 C CA . ILE A 1 200 ? 9.438 -3.345 -12.555 1.00 86.50 200 ILE A CA 1
ATOM 1630 C C . ILE A 1 200 ? 9.904 -3.581 -11.121 1.00 86.50 200 ILE A C 1
ATOM 1632 O O . ILE A 1 200 ? 9.214 -3.206 -10.179 1.00 86.50 200 ILE A O 1
ATOM 1636 N N . GLY A 1 201 ? 11.075 -4.180 -10.951 1.00 81.69 201 GLY A N 1
ATOM 1637 C CA . GLY A 1 201 ? 11.703 -4.402 -9.656 1.00 81.69 201 GLY A CA 1
ATOM 1638 C C . GLY A 1 201 ? 12.890 -3.487 -9.388 1.00 81.69 201 GLY A C 1
ATOM 1639 O O . GLY A 1 201 ? 13.456 -2.855 -10.285 1.00 81.69 201 GLY A O 1
ATOM 1640 N N . ASP A 1 202 ? 13.285 -3.454 -8.121 1.00 76.38 202 ASP A N 1
ATOM 1641 C CA . ASP A 1 202 ? 14.560 -2.889 -7.695 1.00 76.38 202 ASP A CA 1
ATOM 1642 C C . ASP A 1 202 ? 15.774 -3.715 -8.212 1.00 76.38 202 ASP A C 1
ATOM 1644 O O . ASP A 1 202 ? 15.623 -4.849 -8.688 1.00 76.38 202 ASP A O 1
ATOM 1648 N N . PRO A 1 203 ? 17.007 -3.172 -8.139 1.00 79.06 203 PRO A N 1
ATOM 1649 C CA . PRO A 1 203 ? 18.211 -3.878 -8.581 1.00 79.06 203 PRO A CA 1
ATOM 1650 C C . PRO A 1 203 ? 18.538 -5.163 -7.803 1.00 79.06 203 PRO A C 1
ATOM 1652 O O . PRO A 1 203 ? 19.426 -5.902 -8.228 1.00 79.06 203 PRO A O 1
ATOM 1655 N N . SER A 1 204 ? 17.891 -5.435 -6.669 1.00 73.88 204 SER A N 1
ATOM 1656 C CA . SER A 1 204 ? 18.157 -6.614 -5.839 1.00 73.88 204 SER A CA 1
ATOM 1657 C C . SER A 1 204 ? 17.414 -7.864 -6.322 1.00 73.88 204 SER A C 1
ATOM 1659 O O . SER A 1 204 ? 17.853 -8.978 -6.034 1.00 73.88 204 SER A O 1
ATOM 1661 N N . TYR A 1 205 ? 16.357 -7.706 -7.125 1.00 75.19 205 TYR A N 1
ATOM 1662 C CA . TYR A 1 205 ? 15.632 -8.830 -7.719 1.00 75.19 205 TYR A CA 1
ATOM 1663 C C . TYR A 1 205 ? 16.391 -9.488 -8.887 1.00 75.19 205 TYR A C 1
ATOM 1665 O O . TYR A 1 205 ? 17.179 -8.822 -9.571 1.00 75.19 205 TYR A O 1
ATOM 1673 N N . PRO A 1 206 ? 16.165 -10.788 -9.162 1.00 78.75 206 PRO A N 1
ATOM 1674 C CA . PRO A 1 206 ? 16.673 -11.438 -10.368 1.00 78.75 206 PRO A CA 1
ATOM 1675 C C . PRO A 1 206 ? 15.941 -10.932 -11.621 1.00 78.75 206 PRO A C 1
ATOM 1677 O O . PRO A 1 206 ? 14.743 -10.656 -11.581 1.00 78.75 206 PRO A O 1
ATOM 1680 N N . MET A 1 207 ? 16.648 -10.839 -12.751 1.00 86.00 207 MET A N 1
ATOM 1681 C CA . MET A 1 207 ? 16.020 -10.524 -14.040 1.00 86.00 207 MET A CA 1
ATOM 1682 C C . MET A 1 207 ? 15.206 -11.722 -14.534 1.00 86.00 207 MET A C 1
ATOM 1684 O O . MET A 1 207 ? 15.734 -12.831 -14.597 1.00 86.00 207 MET A O 1
ATOM 1688 N N . GLN A 1 208 ? 13.952 -11.505 -14.927 1.00 86.19 208 GLN A N 1
ATOM 1689 C CA . GLN A 1 208 ? 13.056 -12.535 -15.469 1.00 86.19 208 GLN A CA 1
ATOM 1690 C C . GLN A 1 208 ? 12.216 -11.948 -16.608 1.00 86.19 208 GLN A C 1
ATOM 1692 O O . GLN A 1 208 ? 12.038 -10.740 -16.650 1.00 86.19 208 GLN A O 1
ATOM 1697 N N . ARG A 1 209 ? 11.611 -12.757 -17.492 1.00 86.88 209 ARG A N 1
ATOM 1698 C CA . ARG A 1 209 ? 10.719 -12.229 -18.561 1.00 86.88 209 ARG A CA 1
ATOM 1699 C C . ARG A 1 209 ? 9.559 -11.376 -18.036 1.00 86.88 209 ARG A C 1
ATOM 1701 O O . ARG A 1 209 ? 9.095 -10.483 -18.730 1.00 86.88 209 ARG A O 1
ATOM 1708 N N . TRP A 1 210 ? 9.104 -11.672 -16.822 1.00 85.94 210 TRP A N 1
ATOM 1709 C CA . TRP A 1 210 ? 7.989 -11.014 -16.138 1.00 85.94 210 TRP A CA 1
ATOM 1710 C C . TRP A 1 210 ? 8.450 -9.997 -15.077 1.00 85.94 210 TRP A C 1
ATOM 1712 O O . TRP A 1 210 ? 7.607 -9.347 -14.459 1.00 85.94 210 TRP A O 1
ATOM 1722 N N . LEU A 1 211 ? 9.764 -9.847 -14.856 1.00 85.06 211 LEU A N 1
ATOM 1723 C CA . LEU A 1 211 ? 10.339 -8.936 -13.863 1.00 85.06 211 LEU A CA 1
ATOM 1724 C C . LEU A 1 211 ? 11.567 -8.215 -14.424 1.00 85.06 211 LEU A C 1
ATOM 1726 O O . LEU A 1 211 ? 12.661 -8.778 -14.508 1.00 85.06 211 LEU A O 1
ATOM 1730 N N . MET A 1 212 ? 11.372 -6.951 -14.788 1.00 90.06 212 MET A N 1
ATOM 1731 C CA . MET A 1 212 ? 12.405 -6.070 -15.319 1.00 90.06 212 MET A CA 1
ATOM 1732 C C . MET A 1 212 ? 13.105 -5.318 -14.191 1.00 90.06 212 MET A C 1
ATOM 1734 O O . MET A 1 212 ? 12.455 -4.765 -13.309 1.00 90.06 212 MET A O 1
ATOM 1738 N N . LYS A 1 213 ? 14.433 -5.230 -14.252 1.00 88.12 213 LYS A N 1
ATOM 1739 C CA . LYS A 1 213 ? 15.258 -4.432 -13.330 1.00 88.12 213 LYS A CA 1
ATOM 1740 C C . LYS A 1 213 ? 16.146 -3.446 -14.102 1.00 88.12 213 LYS A C 1
ATOM 1742 O O . LYS A 1 213 ? 16.451 -3.700 -15.276 1.00 88.12 213 LYS A O 1
ATOM 1747 N N . PRO A 1 214 ? 16.579 -2.338 -13.477 1.00 89.62 214 PRO A N 1
ATOM 1748 C CA . PRO A 1 214 ? 17.556 -1.430 -14.076 1.00 89.62 214 PRO A CA 1
ATOM 1749 C C . PRO A 1 214 ? 18.912 -2.118 -14.310 1.00 89.62 214 PRO A C 1
ATOM 1751 O O . PRO A 1 214 ? 19.247 -3.121 -13.674 1.00 89.62 214 PRO A O 1
ATOM 1754 N N . PHE A 1 215 ? 19.708 -1.563 -15.224 1.00 89.06 215 PHE A N 1
ATOM 1755 C CA . PHE A 1 215 ? 21.127 -1.885 -15.356 1.00 89.06 215 PHE A CA 1
ATOM 1756 C C . PHE A 1 215 ? 21.894 -1.394 -14.125 1.00 89.06 215 PHE A C 1
ATOM 1758 O O . PHE A 1 215 ? 21.658 -0.281 -13.653 1.00 89.06 215 PHE A O 1
ATOM 1765 N N . SER A 1 216 ? 22.822 -2.210 -13.625 1.00 86.38 216 SER A N 1
ATOM 1766 C CA . SER A 1 216 ? 23.702 -1.834 -12.518 1.00 86.38 216 SER A CA 1
ATOM 1767 C C . SER A 1 216 ? 24.642 -0.709 -12.945 1.00 86.38 216 SER A C 1
ATOM 1769 O O . SER A 1 216 ? 25.371 -0.857 -13.925 1.00 86.38 216 SER A O 1
ATOM 1771 N N . ASP A 1 217 ? 24.649 0.397 -12.204 1.00 78.12 217 ASP A N 1
ATOM 1772 C CA . ASP A 1 217 ? 25.528 1.525 -12.498 1.00 78.12 217 ASP A CA 1
ATOM 1773 C C . ASP A 1 217 ? 26.931 1.283 -11.927 1.00 78.12 217 ASP A C 1
ATOM 1775 O O . ASP A 1 217 ? 27.187 1.462 -10.737 1.00 78.12 217 ASP A O 1
ATOM 1779 N N . THR A 1 218 ? 27.846 0.837 -12.786 1.00 80.06 218 THR A N 1
ATOM 1780 C CA . THR A 1 218 ? 29.278 0.716 -12.471 1.00 80.06 218 THR A CA 1
ATOM 1781 C C . THR A 1 218 ? 30.086 1.905 -13.009 1.00 80.06 218 THR A C 1
ATOM 1783 O O . THR A 1 218 ? 31.288 1.771 -13.239 1.00 80.06 218 THR A O 1
ATOM 1786 N N . GLY A 1 219 ? 29.436 3.039 -13.307 1.00 77.94 219 GLY A N 1
ATOM 1787 C CA . GLY A 1 219 ? 30.054 4.224 -13.911 1.00 77.94 219 GLY A CA 1
ATOM 1788 C C . GLY A 1 219 ? 30.368 4.092 -15.407 1.00 77.94 219 GLY A C 1
ATOM 1789 O O . GLY A 1 219 ? 31.161 4.866 -15.936 1.00 77.94 219 GLY A O 1
ATOM 1790 N N . ARG A 1 220 ? 29.800 3.087 -16.089 1.00 86.00 220 ARG A N 1
ATOM 1791 C CA . ARG A 1 220 ? 30.046 2.782 -17.516 1.00 86.00 220 ARG A CA 1
ATOM 1792 C C . ARG A 1 220 ? 28.760 2.515 -18.310 1.00 86.00 220 ARG A C 1
ATOM 1794 O O . ARG A 1 220 ? 28.791 1.769 -19.284 1.00 86.00 220 ARG A O 1
ATOM 1801 N N . LEU A 1 221 ? 27.629 3.060 -17.867 1.00 88.94 221 LEU A N 1
ATOM 1802 C CA . LEU A 1 221 ? 26.358 2.874 -18.565 1.00 88.94 221 LEU A CA 1
ATOM 1803 C C . LEU A 1 221 ? 26.367 3.606 -19.914 1.00 88.94 221 LEU A C 1
ATOM 1805 O O . LEU A 1 221 ? 26.866 4.727 -20.019 1.00 88.94 221 LEU A O 1
ATOM 1809 N N . THR A 1 222 ? 25.811 2.977 -20.950 1.00 91.44 222 THR A N 1
ATOM 1810 C CA . THR A 1 222 ? 25.612 3.658 -22.237 1.00 91.44 222 THR A CA 1
ATOM 1811 C C . THR A 1 222 ? 24.476 4.683 -22.133 1.00 91.44 222 THR A C 1
ATOM 1813 O O . THR A 1 222 ? 23.617 4.561 -21.249 1.00 91.44 222 THR A O 1
ATOM 1816 N N . PRO A 1 223 ? 24.417 5.697 -23.016 1.00 90.19 223 PRO A N 1
ATOM 1817 C CA . PRO A 1 223 ? 23.297 6.640 -23.050 1.00 90.19 223 PRO A CA 1
ATOM 1818 C C . PRO A 1 223 ? 21.928 5.944 -23.124 1.00 90.19 223 PRO A C 1
ATOM 1820 O O . PRO A 1 223 ? 20.990 6.334 -22.431 1.00 90.19 223 PRO A O 1
ATOM 1823 N N . GLU A 1 224 ? 21.832 4.852 -23.880 1.00 91.06 224 GLU A N 1
ATOM 1824 C CA . GLU A 1 224 ? 20.614 4.055 -24.039 1.00 91.06 224 GLU A CA 1
ATOM 1825 C C . GLU A 1 224 ? 20.204 3.365 -22.732 1.00 91.06 224 GLU A C 1
ATOM 1827 O O . GLU A 1 224 ? 19.020 3.338 -22.376 1.00 91.06 224 GLU A O 1
ATOM 1832 N N . GLN A 1 225 ? 21.186 2.851 -21.983 1.00 91.44 225 GLN A N 1
ATOM 1833 C CA . GLN A 1 225 ? 20.980 2.261 -20.660 1.00 91.44 225 GLN A CA 1
ATOM 1834 C C . GLN A 1 225 ? 20.573 3.316 -19.628 1.00 91.44 225 GLN A C 1
ATOM 1836 O O . GLN A 1 225 ? 19.735 3.034 -18.769 1.00 91.44 225 GLN A O 1
ATOM 1841 N N . HIS A 1 226 ? 21.110 4.538 -19.722 1.00 89.81 226 HIS A N 1
ATOM 1842 C CA . HIS A 1 226 ? 20.676 5.659 -18.890 1.00 89.81 226 HIS A CA 1
ATOM 1843 C C . HIS A 1 226 ? 19.213 6.022 -19.155 1.00 89.81 226 HIS A C 1
ATOM 1845 O O . HIS A 1 226 ? 18.445 6.147 -18.198 1.00 89.81 226 HIS A O 1
ATOM 1851 N N . THR A 1 227 ? 18.798 6.121 -20.423 1.00 89.12 227 THR A N 1
ATOM 1852 C CA . THR A 1 227 ? 17.393 6.352 -20.793 1.00 89.12 227 THR A CA 1
ATOM 1853 C C . THR A 1 227 ? 16.494 5.255 -20.230 1.00 89.12 227 THR A C 1
ATOM 1855 O O . THR A 1 227 ? 15.483 5.550 -19.588 1.00 89.12 227 THR A O 1
ATOM 1858 N N . TYR A 1 228 ? 16.879 3.987 -20.399 1.00 91.56 228 TYR A N 1
ATOM 1859 C CA . TYR A 1 228 ? 16.124 2.852 -19.869 1.00 91.56 228 TYR A CA 1
ATOM 1860 C C . TYR A 1 228 ? 15.989 2.909 -18.341 1.00 91.56 228 TYR A C 1
ATOM 1862 O O . TYR A 1 228 ? 14.878 2.836 -17.810 1.00 91.56 228 TYR A O 1
ATOM 1870 N N . ASN A 1 229 ? 17.097 3.113 -17.623 1.00 91.12 229 ASN A N 1
ATOM 1871 C CA . ASN A 1 229 ? 17.095 3.219 -16.165 1.00 91.12 229 ASN A CA 1
ATOM 1872 C C . ASN A 1 229 ? 16.241 4.396 -15.682 1.00 91.12 229 ASN A C 1
ATOM 1874 O O . ASN A 1 229 ? 15.488 4.255 -14.717 1.00 91.12 229 ASN A O 1
ATOM 1878 N N . TYR A 1 230 ? 16.313 5.540 -16.366 1.00 86.69 230 TYR A N 1
ATOM 1879 C CA . TYR A 1 230 ? 15.493 6.708 -16.060 1.00 86.69 230 TYR A CA 1
ATOM 1880 C C . TYR A 1 230 ? 13.996 6.417 -16.230 1.00 86.69 230 TYR A C 1
ATOM 1882 O O . TYR A 1 230 ? 13.198 6.777 -15.359 1.00 86.69 230 TYR A O 1
ATOM 1890 N N . ARG A 1 231 ? 13.600 5.725 -17.307 1.00 84.94 231 ARG A N 1
ATOM 1891 C CA . ARG A 1 231 ? 12.203 5.323 -17.551 1.00 84.94 231 ARG A CA 1
ATOM 1892 C C . ARG A 1 231 ? 11.695 4.357 -16.485 1.00 84.94 231 ARG A C 1
ATOM 1894 O O . ARG A 1 231 ? 10.629 4.599 -15.919 1.00 84.94 231 ARG A O 1
ATOM 1901 N N . LEU A 1 232 ? 12.469 3.321 -16.156 1.00 86.94 232 LEU A N 1
ATOM 1902 C CA . LEU A 1 232 ? 12.118 2.373 -15.094 1.00 86.94 232 LEU A CA 1
ATOM 1903 C C . LEU A 1 232 ? 12.008 3.060 -13.734 1.00 86.94 232 LEU A C 1
ATOM 1905 O O . LEU A 1 232 ? 11.041 2.829 -13.016 1.00 86.94 232 LEU A O 1
ATOM 1909 N N . SER A 1 233 ? 12.961 3.929 -13.392 1.00 84.00 233 SER A N 1
ATOM 1910 C CA . SER A 1 233 ? 12.930 4.696 -12.143 1.00 84.00 233 SER A CA 1
ATOM 1911 C C . SER A 1 233 ? 11.702 5.609 -12.077 1.00 84.00 233 SER A C 1
ATOM 1913 O O . SER A 1 233 ? 10.984 5.630 -11.078 1.00 84.00 233 SER A O 1
ATOM 1915 N N . SER A 1 234 ? 11.381 6.282 -13.186 1.00 78.44 234 SER A N 1
ATOM 1916 C CA . SER A 1 234 ? 10.186 7.122 -13.299 1.00 78.44 234 SER A CA 1
ATOM 1917 C C . SER A 1 234 ? 8.903 6.318 -13.093 1.00 78.44 234 SER A C 1
ATOM 1919 O O . SER A 1 234 ? 8.030 6.759 -12.348 1.00 78.44 234 SER A O 1
ATOM 1921 N N . ALA A 1 235 ? 8.788 5.137 -13.703 1.00 79.06 235 ALA A N 1
ATOM 1922 C CA . ALA A 1 235 ? 7.639 4.255 -13.517 1.00 79.06 235 ALA A CA 1
ATOM 1923 C C . ALA A 1 235 ? 7.574 3.672 -12.094 1.00 79.06 235 ALA A C 1
ATOM 1925 O O . ALA A 1 235 ? 6.497 3.605 -11.510 1.00 79.06 235 ALA A O 1
ATOM 1926 N N . ARG A 1 236 ? 8.719 3.321 -11.493 1.00 80.31 236 ARG A N 1
ATOM 1927 C CA . ARG A 1 236 ? 8.811 2.797 -10.119 1.00 80.31 236 ARG A CA 1
ATOM 1928 C C . ARG A 1 236 ? 8.469 3.847 -9.058 1.00 80.31 236 ARG A C 1
ATOM 1930 O O . ARG A 1 236 ? 7.978 3.476 -7.993 1.00 80.31 236 ARG A O 1
ATOM 1937 N N . SER A 1 237 ? 8.636 5.141 -9.355 1.00 72.44 237 SER A N 1
ATOM 1938 C CA . S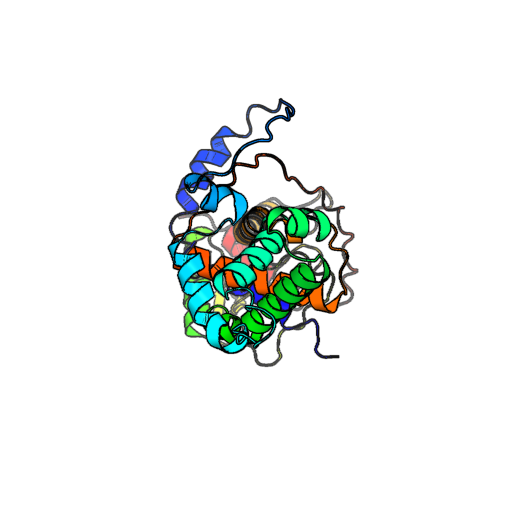ER A 1 237 ? 8.311 6.233 -8.423 1.00 72.44 237 SER A CA 1
ATOM 1939 C C . SER A 1 237 ? 6.874 6.163 -7.883 1.00 72.44 237 SER A C 1
ATOM 1941 O O . SER A 1 237 ? 6.638 6.535 -6.737 1.00 72.44 237 SER A O 1
ATOM 1943 N N . VAL A 1 238 ? 5.916 5.610 -8.645 1.00 68.19 238 VAL A N 1
ATOM 1944 C CA . VAL A 1 238 ? 4.527 5.425 -8.184 1.00 68.19 238 VAL A CA 1
ATOM 1945 C C . VAL A 1 238 ? 4.444 4.556 -6.931 1.00 68.19 238 VAL A C 1
ATOM 1947 O O . VAL A 1 238 ? 3.692 4.860 -6.006 1.00 68.19 238 VAL A O 1
ATOM 1950 N N . VAL A 1 239 ? 5.265 3.509 -6.868 1.00 66.69 239 VAL A N 1
ATOM 1951 C CA . VAL A 1 239 ? 5.304 2.584 -5.741 1.00 66.69 239 VAL A CA 1
ATOM 1952 C C . VAL A 1 239 ? 5.990 3.233 -4.551 1.00 66.69 239 VAL A C 1
ATOM 1954 O O . VAL A 1 239 ? 5.453 3.178 -3.446 1.00 66.69 239 VAL A O 1
ATOM 1957 N N . GLU A 1 240 ? 7.108 3.928 -4.763 1.00 65.69 240 GLU A N 1
ATOM 1958 C CA . GLU A 1 240 ? 7.781 4.678 -3.695 1.00 65.69 240 GLU A CA 1
ATOM 1959 C C . GLU A 1 240 ? 6.855 5.730 -3.071 1.00 65.69 240 GLU A C 1
ATOM 1961 O O . GLU A 1 240 ? 6.784 5.856 -1.846 1.00 65.69 240 GLU A O 1
ATOM 1966 N N . MET A 1 241 ? 6.075 6.437 -3.894 1.00 67.31 241 MET A N 1
ATOM 1967 C CA . MET A 1 241 ? 5.084 7.408 -3.431 1.00 67.31 241 MET A CA 1
ATOM 1968 C C . MET A 1 241 ? 3.934 6.744 -2.668 1.00 67.31 241 MET A C 1
ATOM 1970 O O . MET A 1 241 ? 3.530 7.247 -1.615 1.00 67.31 241 MET A O 1
ATOM 1974 N N . ALA A 1 242 ? 3.427 5.604 -3.145 1.00 67.94 242 ALA A N 1
ATOM 1975 C CA . ALA A 1 242 ? 2.403 4.835 -2.440 1.00 67.94 242 ALA A CA 1
ATOM 1976 C C . ALA A 1 242 ? 2.913 4.360 -1.067 1.00 67.94 242 ALA A C 1
ATOM 1978 O O . ALA A 1 242 ? 2.257 4.575 -0.044 1.00 67.94 242 ALA A O 1
ATOM 1979 N N . PHE A 1 243 ? 4.130 3.808 -1.002 1.00 68.38 243 PHE A N 1
ATOM 1980 C CA . PHE A 1 243 ? 4.786 3.452 0.257 1.00 68.38 243 PHE A CA 1
ATOM 1981 C C . PHE A 1 243 ? 4.980 4.662 1.167 1.00 68.38 243 PHE A C 1
ATOM 1983 O O . PHE A 1 243 ? 4.704 4.563 2.365 1.00 68.38 243 PHE A O 1
ATOM 1990 N N . GLY A 1 244 ? 5.439 5.785 0.615 1.00 68.44 244 GLY A N 1
ATOM 1991 C CA . GLY A 1 244 ? 5.655 7.039 1.328 1.00 68.44 244 GLY A CA 1
ATOM 1992 C C . GLY A 1 244 ? 4.372 7.539 1.979 1.00 68.44 244 GLY A C 1
ATOM 1993 O O . GLY A 1 244 ? 4.340 7.739 3.191 1.00 68.44 244 GLY A O 1
ATOM 1994 N N . ARG A 1 245 ? 3.270 7.627 1.226 1.00 74.19 245 ARG A N 1
ATOM 1995 C CA . ARG A 1 245 ? 1.956 8.017 1.762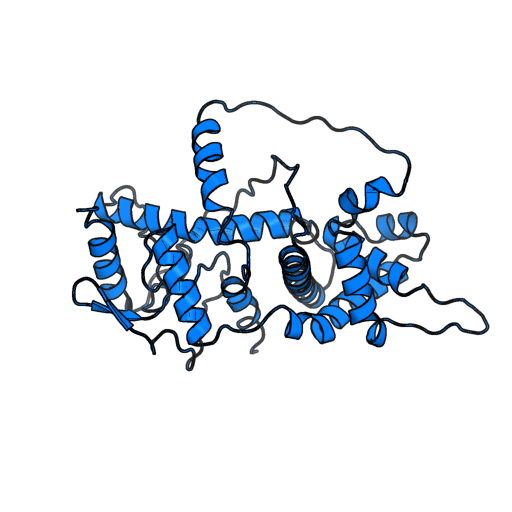 1.00 74.19 245 ARG A CA 1
ATOM 1996 C C . ARG A 1 245 ? 1.408 7.006 2.753 1.00 74.19 245 ARG A C 1
ATOM 1998 O O . ARG A 1 245 ? 0.862 7.407 3.776 1.00 74.19 245 ARG A O 1
ATOM 2005 N N . ARG A 1 246 ? 1.571 5.703 2.508 1.00 78.00 246 ARG A N 1
ATOM 2006 C CA . ARG A 1 246 ? 1.120 4.657 3.436 1.00 78.00 246 ARG A CA 1
ATOM 2007 C C . ARG A 1 246 ? 1.857 4.741 4.768 1.00 78.00 246 ARG A C 1
ATOM 2009 O O . ARG A 1 246 ? 1.216 4.761 5.812 1.00 78.00 246 ARG A O 1
ATOM 2016 N N . LYS A 1 247 ? 3.188 4.826 4.746 1.00 71.12 247 LYS A N 1
ATOM 2017 C CA . LYS A 1 247 ? 4.038 5.037 5.930 1.00 71.12 247 LYS A CA 1
ATOM 2018 C C . LYS A 1 247 ? 3.720 6.378 6.604 1.00 71.12 247 LYS A C 1
ATOM 2020 O O . LYS A 1 247 ? 3.572 6.458 7.825 1.00 71.12 247 LYS A O 1
ATOM 2025 N N . GLY A 1 248 ? 3.529 7.414 5.791 1.00 75.12 248 GLY A N 1
ATOM 2026 C CA . GLY A 1 248 ? 3.137 8.759 6.186 1.00 75.12 248 GLY A CA 1
ATOM 2027 C C . GLY A 1 248 ? 1.803 8.784 6.919 1.00 75.12 248 GLY A C 1
ATOM 2028 O O . GLY A 1 248 ? 1.735 9.418 7.968 1.00 75.12 248 GLY A O 1
ATOM 2029 N N . ARG A 1 249 ? 0.791 8.033 6.453 1.00 82.62 249 ARG A N 1
ATOM 2030 C CA . ARG A 1 249 ? -0.552 7.861 7.046 1.00 82.62 249 ARG A CA 1
ATOM 2031 C C . ARG A 1 249 ? -0.549 6.872 8.221 1.00 82.62 249 ARG A C 1
ATOM 2033 O O . ARG A 1 249 ? -1.205 7.117 9.229 1.00 82.62 249 ARG A O 1
ATOM 2040 N N . TRP A 1 250 ? 0.275 5.831 8.198 1.00 86.19 250 TRP A N 1
ATOM 2041 C CA . TRP A 1 250 ? 0.340 4.803 9.243 1.00 86.19 250 TRP A CA 1
ATOM 2042 C C . TRP A 1 250 ? 1.736 4.730 9.867 1.00 86.19 250 TRP A C 1
ATOM 2044 O O . TRP A 1 250 ? 2.572 3.903 9.500 1.00 86.19 250 TRP A O 1
ATOM 2054 N N . ARG A 1 251 ? 1.998 5.601 10.853 1.00 84.31 251 ARG A N 1
ATOM 2055 C CA . ARG A 1 251 ? 3.328 5.723 11.480 1.00 84.31 251 ARG A CA 1
ATOM 2056 C C . ARG A 1 251 ? 3.772 4.485 12.252 1.00 84.31 251 ARG A C 1
ATOM 2058 O O . ARG A 1 251 ? 4.948 4.408 12.597 1.00 84.31 251 ARG A O 1
ATOM 2065 N N . CYS A 1 252 ? 2.893 3.520 12.529 1.00 82.12 252 CYS A N 1
ATOM 2066 C CA . CYS A 1 252 ? 3.337 2.238 13.080 1.00 82.12 252 CYS A CA 1
ATOM 2067 C C . CYS A 1 252 ? 4.315 1.503 12.149 1.00 82.12 252 CYS A C 1
ATOM 2069 O O . CYS A 1 252 ? 5.143 0.757 12.649 1.00 82.12 252 CYS A O 1
ATOM 2071 N N . LEU A 1 253 ? 4.271 1.759 10.833 1.00 76.25 253 LEU A N 1
ATOM 2072 C CA . LEU A 1 253 ? 5.187 1.175 9.843 1.00 76.25 253 LEU A CA 1
ATOM 2073 C C . LEU A 1 253 ? 6.578 1.831 9.829 1.00 76.25 253 LEU A C 1
ATOM 2075 O O . LEU A 1 253 ? 7.488 1.337 9.174 1.00 76.25 253 LEU A O 1
ATOM 2079 N N . LEU A 1 254 ? 6.724 2.975 10.500 1.00 70.44 254 LEU A N 1
ATOM 2080 C CA . LEU A 1 254 ? 7.951 3.776 10.537 1.00 70.44 254 LEU A CA 1
ATOM 2081 C C . LEU A 1 254 ? 8.741 3.602 11.832 1.00 70.44 254 LEU A C 1
ATOM 2083 O O . LEU A 1 254 ? 9.883 4.043 11.948 1.00 70.44 254 LEU A O 1
ATOM 2087 N N . LYS A 1 255 ? 8.108 3.007 12.837 1.00 68.19 255 LYS A N 1
ATOM 2088 C CA . LYS A 1 255 ? 8.655 2.872 14.179 1.00 68.19 255 LYS A CA 1
ATOM 2089 C C . LYS A 1 255 ? 8.881 1.408 14.485 1.00 68.19 255 LYS A C 1
ATOM 2091 O O . LYS A 1 255 ? 8.155 0.543 14.004 1.00 68.19 255 LYS A O 1
ATOM 2096 N N . ARG A 1 256 ? 9.838 1.149 15.374 1.00 65.44 256 ARG A N 1
ATOM 2097 C CA . ARG A 1 256 ? 9.927 -0.143 16.044 1.00 65.44 256 ARG A CA 1
ATOM 2098 C C . ARG A 1 256 ? 8.593 -0.423 16.737 1.00 65.44 256 ARG A C 1
ATOM 2100 O O . ARG A 1 256 ? 8.070 0.430 17.456 1.00 65.44 256 ARG A O 1
ATOM 2107 N N . ASN A 1 257 ? 8.038 -1.599 16.481 1.00 67.56 257 ASN A N 1
ATOM 2108 C CA . ASN A 1 257 ? 6.807 -2.047 17.103 1.00 67.56 257 ASN A CA 1
ATOM 2109 C C . ASN A 1 257 ? 7.147 -3.216 18.022 1.00 67.56 257 ASN A C 1
ATOM 2111 O O . ASN A 1 257 ? 7.548 -4.275 17.547 1.00 67.56 257 ASN A O 1
ATOM 2115 N N . ASP A 1 258 ? 7.024 -3.005 19.330 1.00 71.25 258 ASP A N 1
ATOM 2116 C CA . ASP A 1 258 ? 7.285 -4.039 20.332 1.00 71.25 258 ASP A CA 1
ATOM 2117 C C . ASP A 1 258 ? 6.083 -4.994 20.405 1.00 71.25 258 ASP A C 1
ATOM 2119 O O . ASP A 1 258 ? 5.261 -4.952 21.323 1.00 71.25 258 ASP A O 1
ATOM 2123 N N . CYS A 1 259 ? 5.931 -5.801 19.358 1.00 72.00 259 CYS A N 1
ATOM 2124 C CA . CYS A 1 259 ? 4.938 -6.856 19.242 1.00 72.00 259 CYS A CA 1
ATOM 2125 C C . CYS A 1 259 ? 5.545 -8.103 18.597 1.00 72.00 259 CYS A C 1
ATOM 2127 O O . CYS A 1 259 ? 6.616 -8.053 17.995 1.00 72.00 259 CYS A O 1
ATOM 2129 N N . GLU A 1 260 ? 4.832 -9.221 18.705 1.00 72.38 260 GLU A N 1
ATOM 2130 C CA . GLU A 1 260 ? 5.188 -10.451 18.005 1.00 72.38 260 GLU A CA 1
ATOM 2131 C C . GLU A 1 260 ? 5.236 -10.236 16.484 1.00 72.38 260 GLU A C 1
ATOM 2133 O O . GLU A 1 260 ? 4.499 -9.410 15.929 1.00 72.38 260 GLU A O 1
ATOM 2138 N N . LEU A 1 261 ? 6.110 -10.992 15.813 1.00 67.25 261 LEU A N 1
ATOM 2139 C CA . LEU A 1 261 ? 6.315 -10.912 14.369 1.00 67.25 261 LEU A CA 1
ATOM 2140 C C . LEU A 1 261 ? 5.005 -11.117 13.594 1.00 67.25 261 LEU A C 1
ATOM 2142 O O . LEU A 1 261 ? 4.732 -10.364 12.662 1.00 67.25 261 LEU A O 1
ATOM 2146 N N . GLU A 1 262 ? 4.174 -12.074 14.012 1.00 71.50 262 GLU A N 1
ATOM 2147 C CA . GLU A 1 262 ? 2.883 -12.340 13.370 1.00 71.50 262 GLU A CA 1
ATOM 2148 C C . GLU A 1 262 ? 1.937 -11.140 13.449 1.00 71.50 262 GLU A C 1
ATOM 2150 O O . GLU A 1 262 ? 1.404 -10.695 12.432 1.00 71.50 262 GLU A O 1
ATOM 2155 N N . LEU A 1 263 ? 1.810 -10.508 14.620 1.00 74.06 263 LEU A N 1
ATOM 2156 C CA . LEU A 1 263 ? 0.995 -9.299 14.747 1.00 74.06 263 LEU A CA 1
ATOM 2157 C C . LEU A 1 263 ? 1.539 -8.152 13.881 1.00 74.06 263 LEU A C 1
ATOM 2159 O O . LEU A 1 263 ? 0.757 -7.402 13.302 1.00 74.06 263 LEU A O 1
ATOM 2163 N N . SER A 1 264 ? 2.861 -8.026 13.741 1.00 75.75 264 SER A N 1
ATOM 2164 C CA . SER A 1 264 ? 3.482 -7.015 12.873 1.00 75.75 264 SER A CA 1
ATOM 2165 C C . SER A 1 264 ? 3.109 -7.201 11.393 1.00 75.75 264 SER A C 1
ATOM 2167 O O . SER A 1 264 ? 2.782 -6.227 10.701 1.00 75.75 264 SER A O 1
ATOM 2169 N N . LYS A 1 265 ? 3.079 -8.452 10.911 1.00 72.69 265 LYS A N 1
ATOM 2170 C CA . LYS A 1 265 ? 2.624 -8.789 9.550 1.00 72.69 265 LYS A CA 1
ATOM 2171 C C . LYS A 1 265 ? 1.160 -8.397 9.349 1.00 72.69 265 LYS A C 1
ATOM 2173 O O . LYS A 1 265 ? 0.838 -7.678 8.405 1.00 72.69 265 LYS A O 1
ATOM 2178 N N . ILE A 1 266 ? 0.291 -8.783 10.282 1.00 78.25 266 ILE A N 1
ATOM 2179 C CA . ILE A 1 266 ? -1.148 -8.485 10.222 1.00 78.25 266 ILE A CA 1
ATOM 2180 C C . ILE A 1 266 ? -1.394 -6.974 10.277 1.00 78.25 266 ILE A C 1
ATOM 2182 O O . ILE A 1 266 ? -2.198 -6.449 9.508 1.00 78.25 266 ILE A O 1
ATOM 2186 N N . MET A 1 267 ? -0.675 -6.242 11.132 1.00 82.25 267 MET A N 1
ATOM 2187 C CA . MET A 1 267 ? -0.743 -4.778 11.182 1.00 82.25 267 MET A CA 1
ATOM 2188 C C . MET A 1 267 ? -0.332 -4.148 9.847 1.00 82.25 267 MET A C 1
ATOM 2190 O O . MET A 1 267 ? -0.954 -3.181 9.415 1.00 82.25 267 MET A O 1
ATOM 2194 N N . THR A 1 268 ? 0.675 -4.706 9.171 1.00 80.50 268 THR A N 1
ATOM 2195 C CA . THR A 1 268 ? 1.113 -4.232 7.851 1.00 80.50 268 THR A CA 1
ATOM 2196 C C . THR A 1 268 ? 0.011 -4.395 6.808 1.00 80.50 268 THR A C 1
ATOM 2198 O O . THR A 1 268 ? -0.315 -3.430 6.116 1.00 80.50 268 THR A O 1
ATOM 2201 N N . VAL A 1 269 ? -0.619 -5.571 6.743 1.00 79.81 269 VAL A N 1
ATOM 2202 C CA . VAL A 1 269 ? -1.749 -5.823 5.833 1.00 79.81 269 VAL A CA 1
ATOM 2203 C C . VAL A 1 269 ? -2.953 -4.948 6.194 1.00 79.81 269 VAL A C 1
ATOM 2205 O O . VAL A 1 269 ? -3.544 -4.317 5.320 1.00 79.81 269 VAL A O 1
ATOM 2208 N N . THR A 1 270 ? -3.254 -4.804 7.487 1.00 85.75 270 THR A N 1
ATOM 2209 C CA . THR A 1 270 ? -4.301 -3.904 8.001 1.00 85.75 270 THR A CA 1
ATOM 2210 C C . THR A 1 270 ? -4.076 -2.472 7.508 1.00 85.75 270 THR A C 1
ATOM 2212 O O . THR A 1 270 ? -5.001 -1.829 7.018 1.00 85.75 270 THR A O 1
ATOM 2215 N N . CYS A 1 271 ? -2.842 -1.962 7.561 1.00 87.31 271 CYS A N 1
ATOM 2216 C CA . CYS A 1 271 ? -2.508 -0.640 7.032 1.00 87.31 271 CYS A CA 1
ATOM 2217 C C . CYS A 1 271 ? -2.729 -0.516 5.516 1.00 87.31 271 CYS A C 1
ATOM 2219 O O . CYS A 1 271 ? -3.117 0.564 5.069 1.00 87.31 271 CYS A O 1
ATOM 2221 N N . CYS A 1 272 ? -2.499 -1.575 4.731 1.00 81.25 272 CYS A N 1
ATOM 2222 C CA . CYS A 1 272 ? -2.814 -1.588 3.297 1.00 81.25 272 CYS A CA 1
ATOM 2223 C C . CYS A 1 272 ? -4.326 -1.486 3.063 1.00 81.25 272 CYS A C 1
ATOM 2225 O O . CYS A 1 272 ? -4.769 -0.597 2.342 1.00 81.25 272 CYS A O 1
ATOM 2227 N N . VAL A 1 273 ? -5.118 -2.317 3.744 1.00 85.50 273 VAL A N 1
ATOM 2228 C CA . VAL A 1 273 ? -6.586 -2.312 3.634 1.00 85.50 273 VAL A CA 1
ATOM 2229 C C . VAL A 1 273 ? -7.165 -0.944 3.998 1.00 85.50 273 VAL A C 1
ATOM 2231 O O . VAL A 1 273 ? -7.949 -0.367 3.249 1.00 85.50 273 VAL A O 1
ATOM 2234 N N . LEU A 1 274 ? -6.730 -0.371 5.123 1.00 89.88 274 LEU A N 1
ATOM 2235 C CA . LEU A 1 274 ? -7.189 0.950 5.555 1.00 89.88 274 LEU A CA 1
ATOM 2236 C C . LEU A 1 274 ? -6.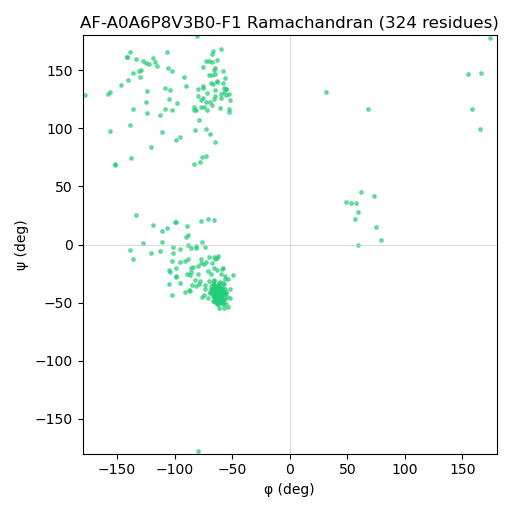742 2.072 4.617 1.00 89.88 274 LEU A C 1
ATOM 2238 O O . LEU A 1 274 ? -7.436 3.080 4.498 1.00 89.88 274 LEU A O 1
ATOM 2242 N N . HIS A 1 275 ? -5.575 1.930 3.984 1.00 86.12 275 HIS A N 1
ATOM 2243 C CA . HIS A 1 275 ? -5.128 2.884 2.979 1.00 86.12 275 HIS A CA 1
ATOM 2244 C C . HIS A 1 275 ? -6.073 2.867 1.773 1.00 86.12 275 HIS A C 1
ATOM 2246 O O . HIS A 1 275 ? -6.562 3.934 1.417 1.00 86.12 275 HIS A O 1
ATOM 2252 N N . ASN A 1 276 ? -6.417 1.685 1.252 1.00 83.25 276 ASN A N 1
ATOM 2253 C CA . ASN A 1 276 ? -7.347 1.536 0.128 1.00 83.25 276 ASN A CA 1
ATOM 2254 C C . ASN A 1 276 ? -8.734 2.106 0.442 1.00 83.25 276 ASN A C 1
ATOM 2256 O O . ASN A 1 276 ? -9.261 2.873 -0.354 1.00 83.25 276 ASN A O 1
ATOM 2260 N N . ILE A 1 277 ? -9.280 1.842 1.635 1.00 87.31 277 ILE A N 1
ATOM 2261 C CA . ILE A 1 277 ? -10.555 2.441 2.082 1.00 87.31 277 ILE A CA 1
ATOM 2262 C C . ILE A 1 277 ? -10.491 3.973 2.053 1.00 87.31 277 ILE A C 1
ATOM 2264 O O . ILE A 1 277 ? -11.441 4.645 1.656 1.00 87.31 277 ILE A O 1
ATOM 2268 N N . CYS A 1 278 ? -9.382 4.554 2.513 1.00 85.62 278 CYS A N 1
ATOM 2269 C CA . CYS A 1 278 ? -9.200 5.999 2.449 1.00 85.62 278 CYS A CA 1
ATOM 2270 C C . CYS A 1 278 ? -9.144 6.503 1.003 1.00 85.62 278 CYS A C 1
ATOM 2272 O O . CYS A 1 278 ? -9.775 7.516 0.724 1.00 85.62 278 CYS A O 1
ATOM 2274 N N . GLU A 1 279 ? -8.450 5.815 0.097 1.00 80.44 279 GLU A N 1
ATOM 2275 C CA . GLU A 1 279 ? -8.389 6.207 -1.318 1.00 80.44 279 GLU A CA 1
ATOM 2276 C C . GLU A 1 279 ? -9.754 6.091 -2.017 1.00 80.44 279 GLU A C 1
ATOM 2278 O O . GLU A 1 279 ? -10.183 7.015 -2.705 1.00 80.44 279 GLU A O 1
ATOM 2283 N N . GLU A 1 280 ? -10.497 5.008 -1.778 1.00 83.06 280 GLU A N 1
ATOM 2284 C CA . GLU A 1 280 ? -11.852 4.801 -2.313 1.00 83.06 280 GLU A CA 1
ATOM 2285 C C . GLU A 1 280 ? -12.845 5.870 -1.843 1.00 83.06 280 GLU A C 1
ATOM 2287 O O . GLU A 1 280 ? -13.748 6.258 -2.580 1.00 83.06 280 GLU A O 1
ATOM 2292 N N . HIS A 1 281 ? -12.668 6.378 -0.624 1.00 84.88 281 HIS A N 1
ATOM 2293 C CA . HIS A 1 281 ? -13.472 7.468 -0.073 1.00 84.88 281 HIS A CA 1
ATOM 2294 C C . HIS A 1 281 ? -12.916 8.865 -0.390 1.00 84.88 281 HIS A C 1
ATOM 2296 O O . HIS A 1 281 ? -13.392 9.847 0.188 1.00 84.88 281 HIS A O 1
ATOM 2302 N N . SER A 1 282 ? -11.890 8.969 -1.243 1.00 81.00 282 SER A N 1
ATOM 2303 C CA . SER A 1 282 ? -11.206 10.230 -1.571 1.00 81.00 282 SER A CA 1
ATOM 2304 C C . SER A 1 282 ? -10.715 10.985 -0.325 1.00 81.00 282 SER A C 1
ATOM 2306 O O . SER A 1 282 ? -10.740 12.217 -0.236 1.00 81.00 282 SER A O 1
ATOM 2308 N N . ASP A 1 283 ? -10.280 10.243 0.694 1.00 80.19 283 ASP A N 1
ATOM 2309 C CA . ASP A 1 283 ? -9.742 10.777 1.937 1.00 80.19 283 ASP A CA 1
ATOM 2310 C C . ASP A 1 283 ? -8.265 11.134 1.773 1.00 80.19 283 ASP A C 1
ATOM 2312 O O . ASP A 1 283 ? -7.353 10.519 2.345 1.00 80.19 283 ASP A O 1
ATOM 2316 N N . ASN A 1 284 ? -8.059 12.180 0.975 1.00 70.19 284 ASN A N 1
ATOM 2317 C CA . ASN A 1 284 ? -6.746 12.668 0.598 1.00 70.19 284 ASN A CA 1
ATOM 2318 C C . ASN A 1 284 ? -5.884 12.910 1.842 1.00 70.19 284 ASN A C 1
ATOM 2320 O O . ASN A 1 284 ? -6.294 13.582 2.805 1.00 70.19 284 ASN A O 1
ATOM 2324 N N . PHE A 1 285 ? -4.677 12.348 1.801 1.00 66.00 285 PHE A N 1
ATOM 2325 C CA . PHE A 1 285 ? -3.623 12.574 2.776 1.00 66.00 285 PHE A CA 1
ATOM 2326 C C . PHE A 1 285 ? -2.509 13.372 2.107 1.00 66.00 285 PHE A C 1
ATOM 2328 O O . PHE A 1 285 ? -1.655 12.826 1.414 1.00 66.00 285 PHE A O 1
ATOM 2335 N N . THR A 1 286 ? -2.540 14.683 2.312 1.00 55.88 286 THR A N 1
ATOM 2336 C CA . THR A 1 286 ? -1.397 15.553 2.049 1.00 55.88 286 THR A CA 1
ATOM 2337 C C . THR A 1 286 ? -0.497 15.482 3.271 1.00 55.88 286 THR A C 1
ATOM 2339 O O . THR A 1 286 ? -0.922 15.829 4.376 1.00 55.88 286 THR A O 1
ATOM 2342 N N . ASP A 1 287 ? 0.710 14.959 3.097 1.00 52.44 287 ASP A N 1
ATOM 2343 C CA . ASP A 1 287 ? 1.671 14.893 4.186 1.00 52.44 287 ASP A CA 1
ATOM 2344 C C . ASP A 1 287 ? 2.109 16.321 4.553 1.00 52.44 287 ASP A C 1
ATOM 2346 O O . ASP A 1 287 ? 2.662 17.030 3.720 1.00 52.44 287 ASP A O 1
ATOM 2350 N N . ASP A 1 288 ? 1.877 16.753 5.796 1.00 41.91 288 ASP A N 1
ATOM 2351 C CA . ASP A 1 288 ? 2.546 17.944 6.354 1.00 41.91 288 ASP A CA 1
ATOM 2352 C C . ASP A 1 288 ? 4.031 17.629 6.684 1.00 41.91 288 ASP A C 1
ATOM 2354 O O . ASP A 1 288 ? 4.759 18.480 7.192 1.00 41.91 288 ASP A O 1
ATOM 2358 N N . CYS A 1 289 ? 4.490 16.386 6.474 1.00 40.62 289 CYS A N 1
ATOM 2359 C CA . CYS A 1 289 ? 5.807 15.910 6.885 1.00 40.62 289 CYS A CA 1
ATOM 2360 C C . CYS A 1 289 ? 6.823 16.024 5.738 1.00 40.62 289 CYS A C 1
ATOM 2362 O O . CYS A 1 289 ? 7.038 15.105 4.957 1.00 40.62 289 CYS A O 1
ATOM 2364 N N . HIS A 1 290 ? 7.523 17.153 5.700 1.00 37.28 290 HIS A N 1
ATOM 2365 C CA . HIS A 1 290 ? 8.708 17.390 4.869 1.00 37.28 290 HIS A CA 1
ATOM 2366 C C . HIS A 1 290 ? 9.968 16.611 5.314 1.00 37.28 290 HIS A C 1
ATOM 2368 O O . HIS A 1 290 ? 11.083 17.022 5.013 1.00 37.28 290 HIS A O 1
ATOM 2374 N N . GLU A 1 291 ? 9.843 15.506 6.051 1.00 37.91 291 GLU A N 1
ATOM 2375 C CA . GLU A 1 291 ? 10.989 14.928 6.765 1.00 37.91 291 GLU A CA 1
ATOM 2376 C C . GLU A 1 291 ? 10.874 13.414 6.952 1.00 37.91 291 GLU A C 1
ATOM 2378 O O . GLU A 1 291 ? 10.705 12.980 8.080 1.00 37.91 291 GLU A O 1
ATOM 2383 N N . LEU A 1 292 ? 10.973 12.594 5.901 1.00 34.50 292 LEU A N 1
ATOM 2384 C CA . LEU A 1 292 ? 11.367 11.181 6.045 1.00 34.50 292 LEU A CA 1
ATOM 2385 C C . LEU A 1 292 ? 12.071 10.683 4.775 1.00 34.50 292 LEU A C 1
ATOM 2387 O O . LEU A 1 292 ? 11.562 9.823 4.059 1.00 34.50 292 LEU A O 1
ATOM 2391 N N . VAL A 1 293 ? 13.270 11.205 4.511 1.00 31.59 293 VAL A N 1
ATOM 2392 C CA . VAL A 1 293 ? 14.257 10.445 3.734 1.00 31.59 293 VAL A CA 1
ATOM 2393 C C . VAL A 1 293 ? 14.754 9.353 4.676 1.00 31.59 293 VAL A C 1
ATOM 2395 O O . VAL A 1 293 ? 15.535 9.620 5.586 1.00 31.59 293 VAL A O 1
ATOM 2398 N N . TYR A 1 294 ? 14.227 8.137 4.537 1.00 30.92 294 TYR A N 1
ATOM 2399 C CA . TYR A 1 294 ? 14.913 6.987 5.108 1.00 30.92 294 TYR A CA 1
ATOM 2400 C C . TYR A 1 294 ? 16.139 6.748 4.246 1.00 30.92 294 TYR A C 1
ATOM 2402 O O . TYR A 1 294 ? 16.003 6.418 3.070 1.00 30.92 294 TYR A O 1
ATOM 2410 N N . ASP A 1 295 ? 17.312 6.913 4.844 1.00 28.00 295 ASP A N 1
ATOM 2411 C CA . ASP A 1 295 ? 18.555 6.380 4.308 1.00 28.00 295 ASP A CA 1
ATOM 2412 C C . ASP A 1 295 ? 18.418 4.849 4.358 1.00 28.00 295 ASP A C 1
ATOM 2414 O O . ASP A 1 295 ? 18.654 4.204 5.383 1.00 28.00 295 ASP A O 1
ATOM 2418 N N . GLN A 1 296 ? 17.865 4.257 3.296 1.00 34.72 296 GLN A N 1
ATOM 2419 C CA . GLN A 1 296 ? 17.940 2.816 3.112 1.00 34.72 296 GLN A CA 1
ATOM 2420 C C . GLN A 1 296 ? 19.406 2.509 2.797 1.00 34.72 296 GLN A C 1
ATOM 2422 O O . GLN A 1 296 ? 19.936 3.076 1.840 1.00 34.72 296 GLN A O 1
ATOM 2427 N N . PRO A 1 297 ? 20.086 1.652 3.580 1.00 29.78 297 PRO A N 1
ATOM 2428 C CA . PRO A 1 297 ? 21.450 1.267 3.258 1.00 29.78 297 PRO A CA 1
ATOM 2429 C C . PRO A 1 297 ? 21.480 0.708 1.835 1.00 29.78 297 PRO A C 1
ATOM 2431 O O . PRO A 1 297 ? 20.613 -0.088 1.470 1.00 29.78 297 PRO A O 1
ATOM 2434 N N . ALA A 1 298 ? 22.457 1.146 1.038 1.00 36.31 298 ALA A N 1
ATOM 2435 C CA . ALA A 1 298 ? 22.656 0.651 -0.315 1.00 36.31 298 ALA A CA 1
ATOM 2436 C C . ALA A 1 298 ? 22.728 -0.880 -0.280 1.00 36.31 298 ALA A C 1
ATOM 2438 O O . ALA A 1 298 ? 23.618 -1.469 0.335 1.00 36.31 298 ALA A O 1
ATOM 2439 N N . LEU A 1 299 ? 21.738 -1.525 -0.887 1.00 41.56 299 LEU A N 1
ATOM 2440 C CA . LEU A 1 299 ? 21.624 -2.971 -0.867 1.00 41.56 299 LEU A CA 1
ATOM 2441 C C . LEU A 1 299 ? 22.655 -3.562 -1.821 1.00 41.56 299 LEU A C 1
ATOM 2443 O O . LEU A 1 299 ? 22.709 -3.200 -2.997 1.00 41.56 299 LEU A O 1
ATOM 2447 N N . HIS A 1 300 ? 23.473 -4.480 -1.311 1.00 41.34 300 HIS A N 1
ATOM 2448 C CA . HIS A 1 300 ? 24.394 -5.234 -2.148 1.00 41.34 300 HIS A CA 1
ATOM 2449 C C . HIS A 1 300 ? 23.591 -6.114 -3.122 1.00 41.34 300 HIS A C 1
ATOM 2451 O O . HIS A 1 300 ? 22.713 -6.858 -2.675 1.00 41.34 300 HIS A O 1
ATOM 2457 N N . PRO A 1 301 ? 23.863 -6.045 -4.439 1.00 44.69 301 PRO A N 1
ATOM 2458 C CA . PRO A 1 301 ? 23.212 -6.907 -5.418 1.00 44.69 301 PRO A CA 1
ATOM 2459 C C . PRO A 1 301 ? 23.446 -8.380 -5.071 1.00 44.69 301 PRO A C 1
ATOM 2461 O O . PRO A 1 301 ? 24.577 -8.775 -4.783 1.00 44.69 301 PRO A O 1
ATOM 2464 N N . LEU A 1 302 ? 22.395 -9.202 -5.122 1.00 44.16 302 LEU A N 1
ATOM 2465 C CA . LEU A 1 302 ? 22.565 -10.653 -5.072 1.00 44.16 302 LEU A CA 1
ATOM 2466 C C . LEU A 1 302 ? 23.367 -11.110 -6.308 1.00 44.16 302 LEU A C 1
ATOM 2468 O O . LEU A 1 302 ? 23.151 -10.568 -7.397 1.00 44.16 302 LEU A O 1
ATOM 2472 N N . PRO A 1 303 ? 24.289 -12.082 -6.168 1.00 43.69 303 PRO A N 1
ATOM 2473 C CA . PRO A 1 303 ? 25.041 -12.615 -7.299 1.00 43.69 303 PRO A CA 1
ATOM 2474 C C . PRO A 1 303 ? 24.090 -13.228 -8.337 1.00 43.69 303 PRO A C 1
ATOM 2476 O O . PRO A 1 303 ? 23.250 -14.070 -8.013 1.00 43.69 303 PRO A O 1
ATOM 2479 N N . ASP A 1 304 ? 24.223 -12.777 -9.585 1.00 49.78 304 ASP A N 1
ATOM 2480 C CA . ASP A 1 304 ? 23.396 -13.178 -10.728 1.00 49.78 304 ASP A CA 1
ATOM 2481 C C . ASP A 1 304 ? 23.826 -14.577 -11.212 1.00 49.78 304 ASP A C 1
ATOM 2483 O O . ASP A 1 304 ? 24.555 -14.729 -12.187 1.00 49.78 304 ASP A O 1
ATOM 2487 N N . ASN A 1 305 ? 23.445 -15.618 -10.466 1.00 43.25 305 ASN A N 1
ATOM 2488 C CA . ASN A 1 305 ? 23.849 -17.010 -10.719 1.00 43.25 305 ASN A CA 1
ATOM 2489 C C . ASN A 1 305 ? 22.894 -17.776 -11.665 1.00 43.25 305 ASN A C 1
ATOM 2491 O O . ASN A 1 305 ? 22.926 -19.006 -11.706 1.00 43.25 305 ASN A O 1
ATOM 2495 N N . GLY A 1 306 ? 22.023 -17.088 -12.410 1.00 48.69 306 GLY A N 1
ATOM 2496 C CA . GLY A 1 306 ? 21.008 -17.708 -13.272 1.00 48.69 306 GLY A CA 1
ATOM 2497 C C . GLY A 1 306 ? 21.112 -17.286 -14.738 1.00 48.69 306 GLY A C 1
ATOM 2498 O O . GLY A 1 306 ? 21.597 -16.203 -15.054 1.00 48.69 306 GLY A O 1
ATOM 2499 N N . ARG A 1 307 ? 20.613 -18.130 -15.654 1.00 51.12 307 ARG A N 1
ATOM 2500 C CA . ARG A 1 307 ? 20.323 -17.719 -17.040 1.00 51.12 307 ARG A CA 1
ATOM 2501 C C . ARG A 1 307 ? 19.443 -16.464 -16.986 1.00 51.12 307 ARG A C 1
ATOM 2503 O O . ARG A 1 307 ? 18.390 -16.490 -16.357 1.00 51.12 307 ARG A O 1
ATOM 2510 N N . GLN A 1 308 ? 19.862 -15.373 -17.626 1.00 59.91 308 GLN A N 1
ATOM 2511 C CA . GLN A 1 308 ? 19.082 -14.133 -17.693 1.00 59.91 308 GLN A CA 1
ATOM 2512 C C . GLN A 1 308 ? 17.878 -14.317 -18.632 1.00 59.91 308 GLN A C 1
ATOM 2514 O O . GLN A 1 308 ? 17.882 -13.846 -19.766 1.00 59.91 308 GLN A O 1
ATOM 2519 N N . GLU A 1 309 ? 16.840 -15.017 -18.171 1.00 74.12 309 GLU A N 1
ATOM 2520 C CA . GLU A 1 309 ? 15.684 -15.430 -18.983 1.00 74.12 309 GLU A CA 1
ATOM 2521 C C . GLU 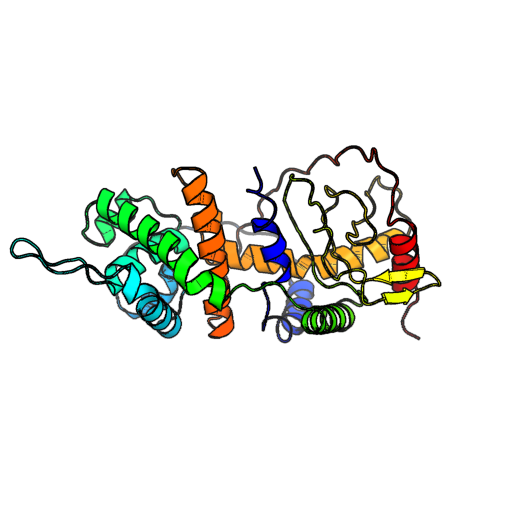A 1 309 ? 14.863 -14.264 -19.569 1.00 74.12 309 GLU A C 1
ATOM 2523 O O . GLU A 1 309 ? 14.026 -14.504 -20.432 1.00 74.12 309 GLU A O 1
ATOM 2528 N N . GLY A 1 310 ? 15.114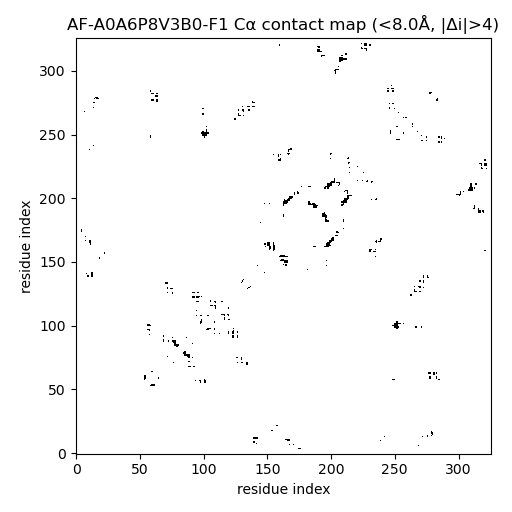 -13.013 -19.159 1.00 83.56 310 GLY A N 1
ATOM 2529 C CA . GLY A 1 310 ? 14.466 -11.798 -19.680 1.00 83.56 310 GLY A CA 1
ATOM 2530 C C . GLY A 1 310 ? 15.401 -10.778 -20.343 1.00 83.56 310 GLY A C 1
ATOM 2531 O O . GLY A 1 310 ? 15.024 -9.614 -20.471 1.00 83.56 310 GLY A O 1
ATOM 2532 N N . ALA A 1 311 ? 16.630 -11.157 -20.714 1.00 89.25 311 ALA A N 1
ATOM 2533 C CA . ALA A 1 311 ? 17.579 -10.228 -21.341 1.00 89.25 311 ALA A CA 1
ATOM 2534 C C . ALA A 1 311 ? 17.090 -9.695 -22.702 1.00 89.25 311 ALA A C 1
ATOM 2536 O O . ALA A 1 311 ? 17.284 -8.519 -23.004 1.00 89.25 311 ALA A O 1
ATOM 2537 N N . ASP A 1 312 ? 16.421 -10.543 -23.482 1.00 91.38 312 ASP A N 1
ATOM 2538 C CA . ASP A 1 312 ? 15.783 -10.207 -24.757 1.00 91.38 312 ASP A CA 1
ATOM 2539 C C . ASP A 1 312 ? 14.638 -9.201 -24.577 1.00 91.38 312 ASP A C 1
ATOM 2541 O O . ASP A 1 312 ? 14.581 -8.199 -25.287 1.00 91.38 312 ASP A O 1
ATOM 2545 N N . VAL A 1 313 ? 13.775 -9.415 -23.577 1.00 92.38 313 VAL A N 1
ATOM 2546 C CA . VAL A 1 313 ? 12.692 -8.485 -23.214 1.00 92.38 313 VAL A CA 1
ATOM 2547 C C . VAL A 1 313 ? 13.267 -7.131 -22.803 1.00 92.38 313 VAL A C 1
ATOM 2549 O O . VAL A 1 313 ? 12.820 -6.097 -23.298 1.00 92.38 313 VAL A O 1
ATOM 2552 N N . ARG A 1 314 ? 14.305 -7.114 -21.955 1.00 93.75 314 ARG A N 1
ATOM 2553 C CA . ARG A 1 314 ? 14.976 -5.863 -21.574 1.00 93.75 314 ARG A CA 1
ATOM 2554 C C . ARG A 1 314 ? 15.578 -5.146 -22.782 1.00 93.75 314 ARG A C 1
ATOM 2556 O O . ARG A 1 314 ? 15.451 -3.928 -22.860 1.00 93.75 314 ARG A O 1
ATOM 2563 N N . SER A 1 315 ? 16.232 -5.870 -23.692 1.00 93.12 315 SER A N 1
ATOM 2564 C CA . SER A 1 315 ? 16.820 -5.274 -24.899 1.00 93.12 315 SER A CA 1
ATOM 2565 C C . SER A 1 315 ? 15.744 -4.628 -25.768 1.00 93.12 315 SER A C 1
ATOM 2567 O O . SER A 1 315 ? 15.861 -3.458 -26.112 1.00 93.12 315 SER A O 1
ATOM 2569 N N . ALA A 1 316 ? 14.647 -5.343 -26.023 1.00 93.75 316 ALA A N 1
ATOM 2570 C CA . ALA A 1 316 ? 13.529 -4.828 -26.804 1.00 93.75 316 ALA A CA 1
ATOM 2571 C C . ALA A 1 316 ? 12.899 -3.566 -26.190 1.00 93.75 316 ALA A C 1
ATOM 2573 O O . ALA A 1 316 ? 12.613 -2.602 -26.901 1.00 93.75 316 ALA A O 1
ATOM 2574 N N . LEU A 1 317 ? 12.718 -3.549 -24.864 1.00 93.94 317 LEU A N 1
ATOM 2575 C CA . LEU A 1 317 ? 12.217 -2.379 -24.138 1.00 93.94 317 LEU A CA 1
ATOM 2576 C C . LEU A 1 317 ? 13.208 -1.210 -24.163 1.00 93.94 317 LEU A C 1
ATOM 2578 O O . LEU A 1 317 ? 12.790 -0.061 -24.276 1.00 93.94 317 LEU A O 1
ATOM 2582 N N . MET A 1 318 ? 14.512 -1.484 -24.065 1.00 93.88 318 MET A N 1
ATOM 2583 C CA . MET A 1 318 ? 15.551 -0.462 -24.188 1.00 93.88 318 MET A CA 1
ATOM 2584 C C . MET A 1 318 ? 15.501 0.191 -25.568 1.00 93.88 318 MET A C 1
ATOM 2586 O O . MET A 1 318 ? 15.471 1.417 -25.640 1.00 93.88 318 MET A O 1
ATOM 2590 N N . ASP A 1 319 ? 15.416 -0.599 -26.637 1.00 93.06 319 ASP A N 1
ATOM 2591 C CA . ASP A 1 319 ? 15.291 -0.077 -27.999 1.00 93.06 319 ASP A CA 1
ATOM 2592 C C . ASP A 1 319 ? 14.024 0.779 -28.131 1.00 93.06 319 ASP A C 1
ATOM 2594 O O . ASP A 1 319 ? 14.091 1.927 -28.568 1.00 93.06 319 ASP A O 1
ATOM 2598 N N . TYR A 1 320 ? 12.886 0.278 -27.639 1.00 92.38 320 TYR A N 1
ATOM 2599 C CA . TYR A 1 320 ? 11.614 1.003 -27.648 1.00 92.38 320 TYR A CA 1
ATOM 2600 C C . TYR A 1 320 ? 11.675 2.340 -26.890 1.00 92.38 320 TYR A C 1
ATOM 2602 O O . TYR A 1 320 ? 11.135 3.338 -27.357 1.00 92.38 320 TYR A O 1
ATOM 2610 N N . PHE A 1 321 ? 12.348 2.407 -25.737 1.00 91.19 321 PHE A N 1
ATOM 2611 C CA . PHE A 1 321 ? 12.477 3.660 -24.979 1.00 91.19 321 PHE A CA 1
ATOM 2612 C C . PHE A 1 321 ? 13.399 4.690 -25.636 1.00 91.19 321 PHE A C 1
ATOM 2614 O O . PHE A 1 321 ? 13.283 5.877 -25.314 1.00 91.19 321 PHE A O 1
ATOM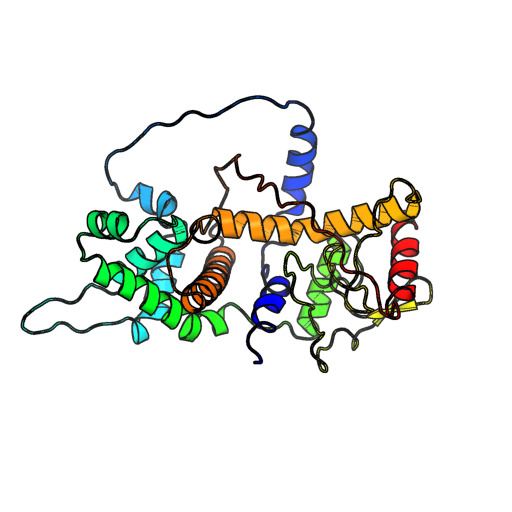 2621 N N . ASN A 1 322 ? 14.312 4.249 -26.504 1.00 88.75 322 ASN A N 1
ATOM 2622 C CA . ASN A 1 322 ? 15.264 5.107 -27.209 1.00 88.75 322 ASN A CA 1
ATOM 2623 C C . ASN A 1 322 ? 14.784 5.517 -28.614 1.00 88.75 322 ASN A C 1
ATOM 2625 O O . ASN A 1 322 ? 15.297 6.488 -29.167 1.00 88.75 322 ASN A O 1
ATOM 2629 N N . MET A 1 323 ? 13.763 4.854 -29.166 1.00 83.62 323 MET A N 1
ATOM 2630 C CA . MET A 1 323 ? 13.004 5.345 -30.319 1.00 83.62 323 MET A CA 1
ATOM 2631 C C . MET A 1 323 ? 12.182 6.575 -29.878 1.00 83.62 323 MET A C 1
ATOM 2633 O O . MET A 1 323 ? 11.126 6.446 -29.262 1.00 83.62 323 MET A O 1
ATOM 2637 N N . GLY A 1 324 ? 12.712 7.784 -30.088 1.00 63.06 324 GLY A N 1
ATOM 2638 C CA . GLY A 1 324 ? 12.045 9.046 -29.730 1.00 63.06 324 GLY A CA 1
ATOM 2639 C C . GLY A 1 324 ? 10.689 9.256 -30.427 1.00 63.06 324 GLY A C 1
ATOM 2640 O O . GLY A 1 324 ? 10.349 8.542 -31.364 1.00 63.06 324 GLY A O 1
ATOM 2641 N N . ASP A 1 325 ? 9.914 10.249 -29.967 1.00 51.84 325 ASP A N 1
ATOM 2642 C CA . ASP A 1 325 ? 8.677 10.675 -30.644 1.00 51.84 325 ASP A CA 1
ATOM 2643 C C . ASP A 1 325 ? 8.987 11.162 -32.063 1.00 51.84 325 ASP A C 1
ATOM 2645 O O . ASP A 1 325 ? 9.696 12.158 -32.225 1.00 51.84 325 ASP A O 1
ATOM 2649 N N . HIS A 1 326 ? 8.440 10.478 -33.065 1.00 37.19 326 HIS A N 1
ATOM 2650 C CA . HIS A 1 326 ? 8.253 11.039 -34.400 1.00 37.19 326 HIS A CA 1
ATOM 2651 C C . HIS A 1 326 ? 6.893 11.720 -34.501 1.00 37.19 326 HIS A C 1
ATOM 2653 O O . HIS A 1 326 ? 5.907 11.140 -33.985 1.00 37.19 326 HIS A O 1
#

Sequence (326 aa):
MADCVEALLVLVLLCRNEMEEMGRLYYQLYSRYMLNSKLLYNPKHQRRFRFRRRKKNFRVSRQSFDYICNQVSGVMGRRDTNYRLCIPNKKRVAIALWKLATGGEYRTISHLFGVGQSTVCLCVQDFCWATMEVLLPLHITFPDVEKLVEMATFFNRRWRAPQCVGAIDGSHIPILAPRDYPLGQNKMTISGCDVGHYLIGDPSYPMQRWLMKPFSDTGRLTPEQHTYNYRLSSARSVVEMAFGRRKGRWRCLLKRNDCELELSKIMTVTCCVLHNICEEHSDNFTDDCHELVYDQPALHPLPDNGRQEGADVRSALMDYFNMGDH

pLDDT: mean 70.35, std 23.1, range [19.84, 96.12]

Foldseek 3Di:
DCPDQVLFLLQLQQCPPPLPPPLPVCVVVVVPPVPDDDDDDDDDDDDDDDPVCCCVQLVFDPVLLVVLLVQLCVQQPDCADPVDDDDDSSLLSSLQSNCQQPVDQLVVSCVVSVHDSVSSVVSNQSSLVSCVVGQCVVQGDRDDPVLQCVQQVSLCVRLVRHLESGEGEDDLDAHDDDPPDCQVVDWDQFQNDTQGRAYEYELQYAAASRYDYQDDPPVDDDPLSVLLNVSSVSRNVVSVVSVVVLCLRGVSVVDDRPDDPVSVSSSVSSSSSSSSSCVVVVVDDDRPDPDDPDPDPDDDHDPNPDDNNNPVVSVSSSVSSPPDDD

Mean predicted aligned error: 12.46 Å

Radius of gyration: 22.44 Å; Cα contacts (8 Å, |Δi|>4): 380; chains: 1; bounding box: 54×48×71 Å

Nearest PDB structures (foldseek):
  4ds4-assembly1_A  TM=5.284E-01  e=4.538E+00  Geobacillus kaustophilus HTA426
  3po4-assembly1_A  TM=4.239E-01  e=3.940E+00  Thermus aquaticus

Organism: Gymnodraco acuticeps (NCBI:txid8218)

Solvent-accessible surface area (backbone atoms only — not comparable to full-atom values): 19615 Å² total; per-residue (Å²): 139,78,88,66,67,69,75,61,60,56,55,60,57,73,62,94,75,61,75,82,64,57,68,64,56,47,65,64,48,60,77,64,64,84,76,70,94,86,87,81,90,87,91,87,84,90,85,85,94,57,82,88,49,50,48,81,51,46,59,44,48,70,67,54,49,53,50,51,44,60,70,37,36,82,72,60,52,70,72,68,51,101,89,47,78,52,76,53,53,65,57,36,51,50,55,25,40,35,37,41,24,57,42,59,55,52,66,62,53,12,67,73,71,73,46,55,44,69,54,45,52,49,28,34,52,51,47,32,52,34,32,56,72,62,43,31,74,77,59,55,68,84,75,52,74,68,52,42,52,53,35,11,52,50,33,25,74,76,53,66,36,72,39,26,44,38,34,51,74,94,62,103,59,89,78,73,77,62,94,82,57,68,39,75,74,56,66,46,78,39,83,90,36,81,37,29,31,23,32,38,40,44,70,63,57,76,59,31,64,49,29,46,51,52,78,82,83,82,89,72,71,49,75,60,53,49,53,37,33,50,43,53,50,60,54,37,44,59,49,56,49,51,51,47,51,49,37,69,48,26,25,34,76,74,42,92,66,100,63,57,70,69,59,52,54,43,48,52,53,35,51,51,35,53,46,41,52,30,59,77,67,67,50,80,79,79,78,90,69,94,76,78,86,73,84,68,74,85,75,77,62,62,82,84,86,63,81,62,71,16,54,65,52,51,49,20,49,34,53,56,68,65,58,68,94,128

InterPro domains:
  IPR027806 Harbinger transposase-derived nuclease domain [PF13359] (193-276)
  IPR045249 Putative nuclease HARBI1-like [PTHR22930] (54-287)